Protein AF-A0A0F9A012-F1 (afdb_monomer)

Organism: NCBI:txid412755

Foldseek 3Di:
DDDDDDDDDDDDDDDDDDDDDDDDDDDDDDDDDDDDDDDDDDDDDDDDDDDDDDDDDDDDDDQDKDKAKEKEWEWADDPVCCVCPPVHTFTQWIWIWIWIARPVCRVPIDIDIDTDGQFDWFAQPQDPDDCVCVRIGGLRVQCRRPNRVSNQVGCCRGPVDHRPHDYYYDYLVRQLVVCQVVDFDKDADQAKDKDWQAPPVDPVPPGTDIDIHHHRDIDRHHSSRVVRVVPGD

Solvent-accessible surface area (backbone atoms only — not comparable to full-atom values): 14814 Å² total; per-residue (Å²): 134,88,83,82,90,83,90,86,84,89,83,84,92,80,83,85,89,79,90,78,84,83,85,84,90,91,86,86,89,84,88,76,87,89,80,92,77,85,87,81,91,75,84,86,77,86,83,80,84,82,77,85,75,84,78,80,76,81,77,80,77,80,80,74,71,47,76,37,23,28,41,44,34,34,26,64,60,51,90,93,40,57,77,57,47,74,80,41,55,47,41,66,40,40,31,43,36,38,38,40,43,27,85,93,45,64,91,67,45,42,79,48,77,46,78,50,61,42,76,41,78,41,57,23,76,68,46,88,60,61,77,89,52,69,25,48,41,34,58,34,51,24,48,58,67,48,35,70,64,21,42,45,51,22,45,41,73,68,66,86,44,71,74,77,39,81,66,48,77,37,32,61,68,53,52,28,51,50,32,63,72,76,42,63,49,79,47,61,41,90,55,66,50,68,38,76,33,47,45,98,90,17,87,81,76,82,42,63,47,78,45,73,48,49,48,77,45,76,41,77,24,45,34,64,53,45,54,36,59,77,68,56,119

Radius of gyration: 37.74 Å; Cα contacts (8 Å, |Δi|>4): 322; chains: 1; bounding box: 94×100×50 Å

InterPro domains:
  IPR004474 Cell envelope-related transcriptional attenuator domain [PF03816] (91-233)
  IPR050922 LytR/CpsA/Psr cell wall biosynthesis [PTHR33392] (71-233)

pLDDT: mean 77.62, std 20.27, range [31.7, 98.06]

Mean predicted aligned error: 15.86 Å

Secondary structure (DSSP, 8-state):
------------------PPPPPPP------PPP--------PPPPPPPPPPPPPPPPPPPPPP-EEEEEEEEEEE--TT-GGGGTT--EEEEEEEEEEEE-TT-GGG-EEEEEEEPTT-EEE-TT--S-GGGTTEEEHHHHHHHHHHHHHHHHHHHHHS----S--EEE-HHHHHHHHHHH-PEEE--SS-EEEEEE-TT--SSSSEEEEEEPTT--EEE-HHHHHHHHH--

Nearest PDB structures (foldseek):
  3owq-assembly2_B  TM=7.179E-01  e=2.195E-06  Listeria innocua
  1lxe-assembly1_A-2  TM=4.117E-01  e=5.176E+00  Sus scrofa
  1zbu-assembly2_B  TM=2.572E-01  e=2.627E+00  Homo sapiens
  3ck5-assembly1_A  TM=2.513E-01  e=3.362E+00  Streptomyces coelicolor A3(2)

Structure (mmCIF, N/CA/C/O backbone):
data_AF-A0A0F9A012-F1
#
_entry.id   AF-A0A0F9A012-F1
#
loop_
_atom_site.group_PDB
_atom_site.id
_atom_site.type_symbol
_atom_site.label_atom_id
_atom_site.label_alt_id
_atom_site.label_comp_id
_atom_site.label_asym_id
_atom_site.label_entity_id
_atom_site.label_seq_id
_atom_site.pdbx_PDB_ins_code
_atom_site.Cartn_x
_atom_site.Cartn_y
_atom_site.Cartn_z
_atom_site.occupancy
_atom_site.B_iso_or_equiv
_atom_site.auth_seq_id
_atom_site.auth_comp_id
_atom_site.auth_asym_id
_atom_site.auth_atom_id
_atom_site.pdbx_PDB_model_num
ATOM 1 N N . MET A 1 1 ? -35.005 -48.937 -6.495 1.00 40.75 1 MET A N 1
ATOM 2 C CA . MET A 1 1 ? -34.036 -50.050 -6.645 1.00 40.75 1 MET A CA 1
ATOM 3 C C . MET A 1 1 ? -32.672 -49.495 -6.233 1.00 40.75 1 MET A C 1
ATOM 5 O O . MET A 1 1 ? -32.183 -48.642 -6.946 1.00 40.75 1 MET A O 1
ATOM 9 N N . SER A 1 2 ? -32.198 -49.636 -4.984 1.00 35.91 2 SER A N 1
ATOM 10 C CA . SER A 1 2 ? -31.690 -50.863 -4.316 1.00 35.91 2 SER A CA 1
ATOM 11 C C . SER A 1 2 ? -30.447 -51.375 -5.072 1.00 35.91 2 SER A C 1
ATOM 13 O O . SER A 1 2 ? -30.617 -51.764 -6.219 1.00 35.91 2 SER A O 1
ATOM 15 N N . LYS A 1 3 ? -29.197 -51.340 -4.570 1.00 39.44 3 LYS A N 1
ATOM 16 C CA . LYS A 1 3 ? -28.686 -51.850 -3.277 1.00 39.44 3 LYS A CA 1
ATOM 17 C C . LYS A 1 3 ? -27.222 -51.406 -2.988 1.00 39.44 3 LYS A C 1
ATOM 19 O O . LYS A 1 3 ? -26.424 -51.400 -3.914 1.00 39.44 3 LYS A O 1
ATOM 24 N N . SER A 1 4 ? -26.934 -51.172 -1.693 1.00 41.91 4 SER A N 1
ATOM 25 C CA . SER A 1 4 ? -25.750 -51.604 -0.889 1.00 41.91 4 SER A CA 1
ATOM 26 C C . SER A 1 4 ? -24.334 -51.131 -1.293 1.00 41.91 4 SER A C 1
ATOM 28 O O . SER A 1 4 ? -23.891 -51.450 -2.382 1.00 41.91 4 SER A O 1
ATOM 30 N N . ILE A 1 5 ? -23.520 -50.381 -0.523 1.00 44.50 5 ILE A N 1
ATOM 31 C CA . ILE A 1 5 ? -23.126 -50.396 0.915 1.00 44.50 5 ILE A CA 1
ATOM 32 C C . ILE A 1 5 ? -22.683 -51.778 1.420 1.00 44.50 5 ILE A C 1
ATOM 34 O O . ILE A 1 5 ? -23.545 -52.629 1.579 1.00 44.50 5 ILE A O 1
ATOM 38 N N . PHE A 1 6 ? -21.376 -51.952 1.686 1.00 39.69 6 PHE A N 1
ATOM 39 C CA . PHE A 1 6 ? -20.698 -52.641 2.821 1.00 39.69 6 PHE A CA 1
ATOM 40 C C . PHE A 1 6 ? -19.183 -52.726 2.471 1.00 39.69 6 PHE A C 1
ATOM 42 O O . PHE A 1 6 ? -18.830 -53.284 1.442 1.00 39.69 6 PHE A O 1
ATOM 49 N N . LEU A 1 7 ? -18.296 -51.938 3.097 1.00 33.22 7 LEU A N 1
ATOM 50 C CA . LEU A 1 7 ? -17.542 -52.228 4.335 1.00 33.22 7 LEU A CA 1
ATOM 51 C C . LEU A 1 7 ? -16.372 -53.220 4.135 1.00 33.22 7 LEU A C 1
ATOM 53 O O . LEU A 1 7 ? -16.620 -54.397 3.914 1.00 33.22 7 LEU A O 1
ATOM 57 N N . ALA A 1 8 ? -15.125 -52.756 4.295 1.00 35.28 8 ALA A N 1
ATOM 58 C CA . ALA A 1 8 ? -14.125 -53.326 5.219 1.00 35.28 8 ALA A CA 1
ATOM 59 C C . ALA A 1 8 ? -12.728 -52.719 4.978 1.00 35.28 8 ALA A C 1
ATOM 61 O O . ALA A 1 8 ? -12.150 -52.805 3.900 1.00 35.28 8 ALA A O 1
ATOM 62 N N . VAL A 1 9 ? -12.223 -52.094 6.036 1.00 34.03 9 VAL A N 1
ATOM 63 C CA . VAL A 1 9 ? -10.867 -51.575 6.245 1.00 34.03 9 VAL A CA 1
ATOM 64 C C . VAL A 1 9 ? -9.948 -52.724 6.695 1.00 34.03 9 VAL A C 1
ATOM 66 O O . VAL A 1 9 ? -10.450 -53.690 7.266 1.00 34.03 9 VAL A O 1
ATOM 69 N N . ALA A 1 10 ? -8.625 -52.517 6.561 1.00 31.70 10 ALA A N 1
ATOM 70 C CA . ALA A 1 10 ? -7.512 -53.249 7.203 1.00 31.70 10 ALA A CA 1
ATOM 71 C C . ALA A 1 10 ? -6.966 -54.440 6.362 1.00 31.70 10 ALA A C 1
ATOM 73 O O . ALA A 1 10 ? -7.747 -55.194 5.809 1.00 31.70 10 ALA A O 1
ATOM 74 N N . VAL A 1 11 ? -5.662 -54.735 6.217 1.00 33.44 11 VAL A N 1
ATOM 75 C CA . VAL A 1 11 ? -4.438 -54.296 6.910 1.00 33.44 11 VAL A CA 1
ATOM 76 C C . VAL A 1 11 ? -3.217 -55.010 6.256 1.00 33.44 11 VAL A C 1
ATOM 78 O O . VAL A 1 11 ? -3.383 -56.090 5.704 1.00 33.44 11 VAL A O 1
ATOM 81 N N . ILE A 1 12 ? -2.010 -54.433 6.395 1.00 37.31 12 ILE A N 1
ATOM 82 C CA . ILE A 1 12 ? -0.664 -55.081 6.408 1.00 37.31 12 ILE A CA 1
ATOM 83 C C . ILE A 1 12 ? 0.062 -55.450 5.082 1.00 37.31 12 ILE A C 1
ATOM 85 O O . ILE A 1 12 ? -0.208 -56.449 4.428 1.00 37.31 12 ILE A O 1
ATOM 89 N N . LEU A 1 13 ? 1.075 -54.621 4.766 1.00 35.81 13 LEU A N 1
ATOM 90 C CA . LEU A 1 13 ? 2.524 -54.928 4.675 1.00 35.81 13 LEU A CA 1
ATOM 91 C C . LEU A 1 13 ? 2.980 -56.366 4.329 1.00 35.81 13 LEU A C 1
ATOM 93 O O . LEU A 1 13 ? 2.887 -57.243 5.175 1.00 35.81 13 LEU A O 1
ATOM 97 N N . LEU A 1 14 ? 3.663 -56.533 3.186 1.00 37.91 14 LEU A N 1
ATOM 98 C CA . LEU A 1 14 ? 4.664 -57.582 2.882 1.00 37.91 14 LEU A CA 1
ATOM 99 C C . LEU A 1 14 ? 5.542 -57.039 1.732 1.00 37.91 14 LEU A C 1
ATOM 101 O O . LEU A 1 14 ? 5.055 -56.834 0.627 1.00 37.91 14 LEU A O 1
ATOM 105 N N . VAL A 1 15 ? 6.697 -56.431 2.018 1.00 44.16 15 VAL A N 1
ATOM 106 C CA . VAL A 1 15 ? 8.043 -57.032 2.151 1.00 44.16 15 VAL A CA 1
ATOM 107 C C . VAL A 1 15 ? 8.517 -57.767 0.892 1.00 44.16 15 VAL A C 1
ATOM 109 O O . VAL A 1 15 ? 7.911 -58.719 0.415 1.00 44.16 15 VAL A O 1
ATOM 112 N N . ALA A 1 16 ? 9.642 -57.243 0.405 1.00 37.75 16 ALA A N 1
ATOM 113 C CA . ALA A 1 16 ? 10.421 -57.582 -0.769 1.00 37.75 16 ALA A CA 1
ATOM 114 C C . ALA A 1 16 ? 10.606 -59.082 -1.037 1.00 37.75 16 ALA A C 1
ATOM 116 O O . ALA A 1 16 ? 10.936 -59.874 -0.158 1.00 37.75 16 ALA A O 1
ATOM 117 N N . CYS A 1 17 ? 10.485 -59.416 -2.318 1.00 36.66 17 CYS A N 1
ATOM 118 C CA . CYS A 1 17 ? 10.892 -60.679 -2.901 1.00 36.66 17 CYS A CA 1
ATOM 119 C C . CYS A 1 17 ? 12.298 -60.496 -3.497 1.00 36.66 17 CYS A C 1
ATOM 121 O O . CYS A 1 17 ? 12.452 -59.823 -4.515 1.00 36.66 17 CYS A O 1
ATOM 123 N N . SER A 1 18 ? 13.323 -61.076 -2.876 1.00 45.28 18 SER A N 1
ATOM 124 C CA . SER A 1 18 ? 14.572 -61.422 -3.562 1.00 45.28 18 SER A CA 1
ATOM 125 C C . SER A 1 18 ? 15.219 -62.624 -2.875 1.00 45.28 18 SER A C 1
ATOM 127 O O . SER A 1 18 ? 15.823 -62.542 -1.810 1.00 45.28 18 SER A O 1
ATOM 129 N N . SER A 1 19 ? 15.032 -63.780 -3.505 1.00 47.22 19 SER A N 1
ATOM 130 C CA . SER A 1 19 ? 15.676 -65.049 -3.189 1.00 47.22 19 SER A CA 1
ATOM 131 C C . SER A 1 19 ? 17.162 -64.988 -3.542 1.00 47.22 19 SER A C 1
ATOM 133 O O . SER A 1 19 ? 17.503 -64.818 -4.714 1.00 47.22 19 SER A O 1
ATOM 135 N N . VAL A 1 20 ? 18.037 -65.166 -2.554 1.00 56.56 20 VAL A N 1
ATOM 136 C CA . VAL A 1 20 ? 19.466 -65.419 -2.784 1.00 56.56 20 VAL A CA 1
ATOM 137 C C . VAL A 1 20 ? 19.694 -66.934 -2.668 1.00 56.56 20 VAL A C 1
ATOM 139 O O . VAL A 1 20 ? 19.265 -67.517 -1.670 1.00 56.56 20 VAL A O 1
ATOM 142 N N . PRO A 1 21 ? 20.285 -67.595 -3.678 1.00 55.50 21 PRO A N 1
ATOM 143 C CA . PRO A 1 21 ? 20.407 -69.049 -3.713 1.00 55.50 21 PRO A CA 1
ATOM 144 C C . PRO A 1 21 ? 21.509 -69.576 -2.781 1.00 55.50 21 PRO A C 1
ATOM 146 O O . PRO A 1 21 ? 22.576 -68.977 -2.646 1.00 55.50 21 PRO A O 1
ATOM 149 N N . PHE A 1 22 ? 21.226 -70.725 -2.165 1.00 46.03 22 PHE A N 1
ATOM 150 C CA . PHE A 1 22 ? 22.173 -71.554 -1.417 1.00 46.03 22 PHE A CA 1
ATOM 151 C C . PHE A 1 22 ? 23.234 -72.158 -2.360 1.00 46.03 22 PHE A C 1
ATOM 153 O O . PHE A 1 22 ? 22.860 -72.633 -3.432 1.00 46.03 22 PHE A O 1
ATOM 160 N N . PRO A 1 23 ? 24.526 -72.188 -1.985 1.00 59.62 23 PRO A N 1
ATOM 161 C CA . PRO A 1 23 ? 25.533 -72.971 -2.694 1.00 59.62 23 PRO A CA 1
ATOM 162 C C . PRO A 1 23 ? 25.569 -74.424 -2.191 1.00 59.62 23 PRO A C 1
ATOM 164 O O . PRO A 1 23 ? 25.707 -74.666 -0.990 1.00 59.62 23 PRO A O 1
ATOM 167 N N . ASP A 1 24 ? 25.457 -75.368 -3.129 1.00 50.72 24 ASP A N 1
ATOM 168 C CA . ASP A 1 24 ? 25.655 -76.807 -2.915 1.00 50.72 24 ASP A CA 1
ATOM 169 C C . ASP A 1 24 ? 27.145 -77.171 -2.704 1.00 50.72 24 ASP A C 1
ATOM 171 O O . ASP A 1 24 ? 28.029 -76.462 -3.201 1.00 50.72 24 ASP A O 1
ATOM 175 N N . PRO A 1 25 ? 27.436 -78.269 -1.975 1.00 57.97 25 PRO A N 1
ATOM 176 C CA . PRO A 1 25 ? 28.783 -78.754 -1.677 1.00 57.97 25 PRO A CA 1
ATOM 177 C C . PRO A 1 25 ? 29.262 -79.803 -2.699 1.00 57.97 25 PRO A C 1
ATOM 179 O O . PRO A 1 25 ? 28.429 -80.514 -3.241 1.00 57.97 25 PRO A O 1
ATOM 182 N N . GLU A 1 26 ? 30.592 -79.911 -2.877 1.00 52.12 26 GLU A N 1
ATOM 183 C CA . GLU A 1 26 ? 31.414 -80.998 -3.491 1.00 52.12 26 GLU A CA 1
ATOM 184 C C . GLU A 1 26 ? 32.488 -80.359 -4.401 1.00 52.12 26 GLU A C 1
ATOM 186 O O . GLU A 1 26 ? 32.165 -79.734 -5.403 1.00 52.12 26 GLU A O 1
ATOM 191 N N . GLU A 1 27 ? 33.774 -80.277 -4.012 1.00 53.28 27 GLU A N 1
ATOM 192 C CA . GLU A 1 27 ? 34.850 -81.276 -4.257 1.00 53.28 27 GLU A CA 1
ATOM 193 C C . GLU A 1 27 ? 36.245 -80.616 -3.958 1.00 53.28 27 GLU A C 1
ATOM 195 O O . GLU A 1 27 ? 36.305 -79.393 -3.811 1.00 53.28 27 GLU A O 1
ATOM 200 N N . PRO A 1 28 ? 37.384 -81.339 -3.823 1.00 52.12 28 PRO A N 1
ATOM 201 C CA . PRO A 1 28 ? 37.905 -81.878 -2.567 1.00 52.12 28 PRO A CA 1
ATOM 202 C C . PRO A 1 28 ? 39.279 -81.309 -2.129 1.00 52.12 28 PRO A C 1
ATOM 204 O O . PRO A 1 28 ? 39.939 -80.519 -2.803 1.00 52.12 28 PRO A O 1
ATOM 207 N N . ALA A 1 29 ? 39.705 -81.752 -0.941 1.00 43.09 29 ALA A N 1
ATOM 208 C CA . ALA A 1 29 ? 40.888 -81.330 -0.197 1.00 43.09 29 ALA A CA 1
ATOM 209 C C . ALA A 1 29 ? 42.239 -81.669 -0.861 1.00 43.09 29 ALA A C 1
ATOM 211 O O . ALA A 1 29 ? 42.509 -82.815 -1.218 1.00 43.09 29 ALA A O 1
ATOM 212 N N . PHE A 1 30 ? 43.141 -80.682 -0.895 1.00 43.22 30 PHE A N 1
ATOM 213 C CA . PHE A 1 30 ? 44.561 -80.859 -1.205 1.00 43.22 30 PHE A CA 1
ATOM 214 C C . PHE A 1 30 ? 45.378 -80.931 0.096 1.00 43.22 30 PHE A C 1
ATOM 216 O O . PHE A 1 30 ? 45.451 -79.962 0.852 1.00 43.22 30 PHE A O 1
ATOM 223 N N . ILE A 1 31 ? 45.987 -82.091 0.359 1.00 43.03 31 ILE A N 1
ATOM 224 C CA . ILE A 1 31 ? 46.916 -82.319 1.475 1.00 43.03 31 ILE A CA 1
ATOM 225 C C . ILE A 1 31 ? 48.334 -81.964 1.009 1.00 43.03 31 ILE A C 1
ATOM 227 O O . ILE A 1 31 ? 48.915 -82.667 0.184 1.00 43.03 31 ILE A O 1
ATOM 231 N N . GLY A 1 32 ? 48.896 -80.887 1.561 1.00 48.28 32 GLY A N 1
ATOM 232 C CA . GLY A 1 32 ? 50.325 -80.563 1.492 1.00 48.28 32 GLY A CA 1
ATOM 233 C C . GLY A 1 32 ? 51.038 -80.918 2.808 1.00 48.28 32 GLY A C 1
ATOM 234 O O . GLY A 1 32 ? 50.397 -80.904 3.861 1.00 48.28 32 GLY A O 1
ATOM 235 N N . PRO A 1 33 ? 52.338 -81.270 2.785 1.00 51.38 33 PRO A N 1
ATOM 236 C CA . PRO A 1 33 ? 53.022 -81.835 3.943 1.00 51.38 33 PRO A CA 1
ATOM 237 C C . PRO A 1 33 ? 53.348 -80.809 5.038 1.00 51.38 33 PRO A C 1
ATOM 239 O O . PRO A 1 33 ? 53.670 -79.649 4.792 1.00 51.38 33 PRO A O 1
ATOM 242 N N . LEU A 1 34 ? 53.283 -81.320 6.266 1.00 39.94 34 LEU A N 1
ATOM 243 C CA . LEU A 1 34 ? 53.568 -80.686 7.547 1.00 39.94 34 LEU A CA 1
ATOM 244 C C . LEU A 1 34 ? 55.053 -80.298 7.665 1.00 39.94 34 LEU A C 1
ATOM 246 O O . LEU A 1 34 ? 55.916 -81.174 7.642 1.00 39.94 34 LEU A O 1
ATOM 250 N N . GLN A 1 35 ? 55.347 -79.011 7.870 1.00 49.78 35 GLN A N 1
ATOM 251 C CA . GLN A 1 35 ? 56.673 -78.557 8.292 1.00 49.78 35 GLN A CA 1
ATOM 252 C C . GLN A 1 35 ? 56.590 -77.939 9.689 1.00 49.78 35 GLN A C 1
ATOM 254 O O . GLN A 1 35 ? 56.046 -76.857 9.895 1.00 49.78 35 GLN A O 1
ATOM 259 N N . THR A 1 36 ? 57.124 -78.673 10.662 1.00 44.56 36 THR A N 1
ATOM 260 C CA . THR A 1 36 ? 57.309 -78.249 12.049 1.00 44.56 36 THR A CA 1
ATOM 261 C C . THR A 1 36 ? 58.420 -77.203 12.128 1.00 44.56 36 THR A C 1
ATOM 263 O O . THR A 1 36 ? 59.575 -77.508 11.837 1.00 44.56 36 THR A O 1
ATOM 266 N N . ALA A 1 37 ? 58.097 -75.993 12.581 1.00 50.09 37 ALA A N 1
ATOM 267 C CA . ALA A 1 37 ? 59.074 -75.054 13.121 1.00 50.09 37 ALA A CA 1
ATOM 268 C C . ALA A 1 37 ? 58.545 -74.503 14.451 1.00 50.09 37 ALA A C 1
ATOM 270 O O . ALA A 1 37 ? 57.403 -74.065 14.563 1.00 50.09 37 ALA A O 1
ATOM 271 N N . ILE A 1 38 ? 59.386 -74.641 15.469 1.00 43.84 38 ILE A N 1
ATOM 272 C CA . ILE A 1 38 ? 59.121 -74.423 16.889 1.00 43.84 38 ILE A CA 1
ATOM 273 C C . ILE A 1 38 ? 59.018 -72.917 17.179 1.00 43.84 38 ILE A C 1
ATOM 275 O O . ILE A 1 38 ? 59.768 -72.117 16.623 1.00 43.84 38 ILE A O 1
ATOM 279 N N . ALA A 1 39 ? 58.069 -72.558 18.044 1.00 46.53 39 ALA A N 1
ATOM 280 C CA . ALA A 1 39 ? 57.766 -71.202 18.482 1.00 46.53 39 ALA A CA 1
ATOM 281 C C . ALA A 1 39 ? 58.901 -70.563 19.302 1.00 46.53 39 ALA A C 1
ATOM 283 O O . ALA A 1 39 ? 59.565 -71.234 20.091 1.00 46.53 39 ALA A O 1
ATOM 284 N N . SER A 1 40 ? 59.050 -69.243 19.171 1.00 41.78 40 SER A N 1
ATOM 285 C CA . SER A 1 40 ? 59.807 -68.398 20.095 1.00 41.78 40 SER A CA 1
ATOM 286 C C . SER A 1 40 ? 58.834 -67.354 20.653 1.00 41.78 40 SER A C 1
ATOM 288 O O . SER A 1 40 ? 58.414 -66.455 19.928 1.00 41.78 40 SER A O 1
ATOM 290 N N . GLU A 1 41 ? 58.415 -67.512 21.909 1.00 53.91 41 GLU A N 1
ATOM 291 C CA . GLU A 1 41 ? 57.545 -66.560 22.612 1.00 53.91 41 GLU A CA 1
ATOM 292 C C . GLU A 1 41 ? 58.304 -65.260 22.920 1.00 53.91 41 GLU A C 1
ATOM 294 O O . GLU A 1 41 ? 59.394 -65.285 23.494 1.00 53.91 41 GLU A O 1
ATOM 299 N N . THR A 1 42 ? 57.716 -64.113 22.579 1.00 50.59 42 THR A N 1
ATOM 300 C CA . THR A 1 42 ? 58.143 -62.793 23.060 1.00 50.59 42 THR A CA 1
ATOM 301 C C . THR A 1 42 ? 57.047 -62.196 23.950 1.00 50.59 42 THR A C 1
ATOM 303 O O . THR A 1 42 ? 55.865 -62.227 23.615 1.00 50.59 42 THR A O 1
ATOM 306 N N . LEU A 1 43 ? 57.444 -61.694 25.127 1.00 58.69 43 LEU A N 1
ATOM 307 C CA . LEU A 1 43 ? 56.563 -61.117 26.155 1.00 58.69 43 LEU A CA 1
ATOM 308 C C . LEU A 1 43 ? 55.767 -59.891 25.646 1.00 58.69 43 LEU A C 1
ATOM 310 O O . LEU A 1 43 ? 56.304 -59.115 24.853 1.00 58.69 43 LEU A O 1
ATOM 314 N N . PRO A 1 44 ? 54.530 -59.648 26.134 1.00 57.84 44 PRO A N 1
ATOM 315 C CA . PRO A 1 44 ? 53.727 -58.501 25.713 1.00 57.84 44 PRO A CA 1
ATOM 316 C C . PRO A 1 44 ? 54.218 -57.179 26.334 1.00 57.84 44 PRO A C 1
ATOM 318 O O . PRO A 1 44 ? 54.560 -57.112 27.515 1.00 57.84 44 PRO A O 1
ATOM 321 N N . ALA A 1 45 ? 54.219 -56.113 25.529 1.00 63.31 45 ALA A N 1
ATOM 322 C CA . ALA A 1 45 ? 54.525 -54.738 25.938 1.00 63.31 45 ALA A CA 1
ATOM 323 C C . ALA A 1 45 ? 53.326 -54.068 26.660 1.00 63.31 45 ALA A C 1
ATOM 325 O O . ALA A 1 45 ? 52.179 -54.430 26.387 1.00 63.31 45 ALA A O 1
ATOM 326 N N . PRO A 1 46 ? 53.548 -53.088 27.565 1.00 58.53 46 PRO A N 1
ATOM 327 C CA . PRO A 1 46 ? 52.480 -52.491 28.369 1.00 58.53 46 PRO A CA 1
ATOM 328 C C . PRO A 1 46 ? 51.530 -51.619 27.531 1.00 58.53 46 PRO A C 1
ATOM 330 O O . PRO A 1 46 ? 51.956 -50.827 26.691 1.00 58.53 46 PRO A O 1
ATOM 333 N N . THR A 1 47 ? 50.228 -51.756 27.784 1.00 57.97 47 THR A N 1
ATOM 334 C CA . THR A 1 47 ? 49.142 -51.017 27.123 1.00 57.97 47 THR A CA 1
ATOM 335 C C . THR A 1 47 ? 49.193 -49.522 27.459 1.00 57.97 47 THR A C 1
ATOM 337 O O . THR A 1 47 ? 49.184 -49.146 28.629 1.00 57.97 47 THR A O 1
ATOM 340 N N . ALA A 1 48 ? 49.214 -48.661 26.438 1.00 63.72 48 ALA A N 1
ATOM 341 C CA . ALA A 1 48 ? 49.119 -47.212 26.605 1.00 63.72 48 ALA A CA 1
ATOM 342 C C . ALA A 1 48 ? 47.684 -46.786 26.976 1.00 63.72 48 ALA A C 1
ATOM 344 O O . ALA A 1 48 ? 46.719 -47.180 26.321 1.00 63.72 48 ALA A O 1
ATOM 345 N N . THR A 1 49 ? 47.549 -45.955 28.011 1.00 55.66 49 THR A N 1
ATOM 346 C CA . THR A 1 49 ? 46.279 -45.349 28.437 1.00 55.66 49 THR A CA 1
ATOM 347 C C . THR A 1 49 ? 45.811 -44.318 27.407 1.00 55.66 49 THR A C 1
ATOM 349 O O . THR A 1 49 ? 46.498 -43.328 27.162 1.00 55.66 49 THR A O 1
ATOM 352 N N . VAL A 1 50 ? 44.638 -44.532 26.809 1.00 65.25 50 VAL A N 1
ATOM 353 C CA . VAL A 1 50 ? 44.003 -43.589 25.873 1.00 65.25 50 VAL A CA 1
ATOM 354 C C . VAL A 1 50 ? 43.425 -42.392 26.638 1.00 65.25 50 VAL A C 1
ATOM 356 O O . VAL A 1 50 ? 42.551 -42.558 27.487 1.00 65.25 50 VAL A O 1
ATOM 359 N N . THR A 1 51 ? 43.897 -41.183 26.334 1.00 62.81 51 THR A N 1
ATOM 360 C CA . THR A 1 51 ? 43.324 -39.919 26.832 1.00 62.81 51 THR A CA 1
ATOM 361 C C . THR A 1 51 ? 41.961 -39.667 26.168 1.00 62.81 51 THR A C 1
ATOM 363 O O . THR A 1 51 ? 41.875 -39.784 24.943 1.00 62.81 51 THR A O 1
ATOM 366 N N . PRO A 1 52 ? 40.889 -39.313 26.908 1.00 66.38 52 PRO A N 1
ATOM 367 C CA . PRO A 1 52 ? 39.583 -39.059 26.306 1.00 66.38 52 PRO A CA 1
ATOM 368 C C . PRO A 1 52 ? 39.618 -37.822 25.396 1.00 66.38 52 PRO A C 1
ATOM 370 O O . PRO A 1 52 ? 40.066 -36.747 25.793 1.00 66.38 52 PRO A O 1
ATOM 373 N N . SER A 1 53 ? 39.132 -37.998 24.166 1.00 72.25 53 SER A N 1
ATOM 374 C CA . SER A 1 53 ? 38.950 -36.935 23.175 1.00 72.25 53 SER A CA 1
ATOM 375 C C . SER A 1 53 ? 37.800 -36.010 23.590 1.00 72.25 53 SER A C 1
ATOM 377 O O . SER A 1 53 ? 36.755 -36.484 24.043 1.00 72.25 53 SER A O 1
ATOM 379 N N . ALA A 1 54 ? 37.984 -34.694 23.448 1.00 70.50 54 ALA A N 1
ATOM 380 C CA . ALA A 1 54 ? 36.957 -33.707 23.771 1.00 70.50 54 ALA A CA 1
ATOM 381 C C . ALA A 1 54 ? 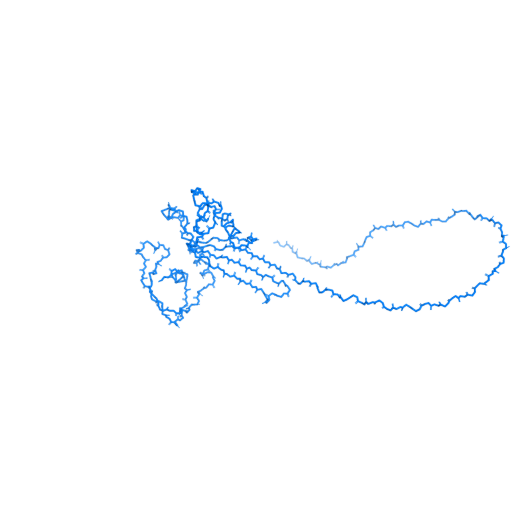35.676 -33.965 22.957 1.00 70.50 54 ALA A C 1
ATOM 383 O O . ALA A 1 54 ? 35.711 -34.117 21.736 1.00 70.50 54 ALA A O 1
ATOM 384 N N . THR A 1 55 ? 34.536 -34.014 23.647 1.00 71.06 55 THR A N 1
ATOM 385 C CA . THR A 1 55 ? 33.217 -34.120 23.014 1.00 71.06 55 THR A CA 1
ATOM 386 C C . THR A 1 55 ? 32.929 -32.819 22.270 1.00 71.06 55 THR A C 1
ATOM 388 O O . THR A 1 55 ? 32.882 -31.756 22.884 1.00 71.06 55 THR A O 1
ATOM 391 N N . VAL A 1 56 ? 32.760 -32.896 20.949 1.00 72.50 56 VAL A N 1
ATOM 392 C CA . VAL A 1 56 ? 32.284 -31.773 20.131 1.00 72.50 56 VAL A CA 1
ATOM 393 C C . VAL A 1 56 ? 30.920 -31.319 20.651 1.00 72.50 56 VAL A C 1
ATOM 395 O O . VAL A 1 56 ? 29.956 -32.084 20.623 1.00 72.50 56 VAL A O 1
ATOM 398 N N . THR A 1 57 ? 30.837 -30.081 21.139 1.00 74.56 57 THR A N 1
ATOM 399 C CA . THR A 1 57 ? 29.560 -29.445 21.475 1.00 74.56 57 THR A CA 1
ATOM 400 C C . THR A 1 57 ? 28.742 -29.301 20.189 1.00 74.56 57 THR A C 1
ATOM 402 O O . THR A 1 57 ? 29.263 -28.736 19.223 1.00 74.56 57 THR A O 1
ATOM 405 N N . PRO A 1 58 ? 27.493 -29.798 20.129 1.00 71.44 58 PRO A N 1
ATOM 406 C CA . PRO A 1 58 ? 26.667 -29.634 18.941 1.00 71.44 58 PRO A CA 1
ATOM 407 C C . PRO A 1 58 ? 26.444 -28.143 18.669 1.00 71.44 58 PRO A C 1
ATOM 409 O O . PRO A 1 58 ? 26.011 -27.399 19.547 1.00 71.44 58 PRO A O 1
ATOM 412 N N . THR A 1 59 ? 26.757 -27.701 17.451 1.00 76.06 59 THR A N 1
ATOM 413 C CA . THR A 1 59 ? 26.361 -26.380 16.959 1.00 76.06 59 THR A CA 1
ATOM 414 C C . THR A 1 59 ? 24.841 -26.363 16.836 1.00 76.06 59 THR A C 1
ATOM 416 O O . THR A 1 59 ? 24.271 -27.225 16.164 1.00 76.06 59 THR A O 1
ATOM 419 N N . GLU A 1 60 ? 24.177 -25.415 17.500 1.00 74.06 60 GLU A N 1
ATOM 420 C CA . GLU A 1 60 ? 22.730 -25.257 17.365 1.00 74.06 60 GLU A CA 1
ATOM 421 C C . GLU A 1 60 ? 22.367 -25.074 15.886 1.00 74.06 60 GLU A C 1
ATOM 423 O O . GLU A 1 60 ? 22.962 -24.261 15.176 1.00 74.06 60 GLU A O 1
ATOM 428 N N . THR A 1 61 ? 21.407 -25.864 15.401 1.00 78.19 61 THR A N 1
ATOM 429 C CA . THR A 1 61 ? 20.897 -25.698 14.039 1.00 78.19 61 THR A CA 1
ATOM 430 C C . THR A 1 61 ? 20.096 -24.397 13.992 1.00 78.19 61 THR A C 1
ATOM 432 O O . THR A 1 61 ? 19.145 -24.268 14.769 1.00 78.19 61 THR A O 1
ATOM 435 N N . PRO A 1 62 ? 20.442 -23.432 13.118 1.00 78.75 62 PRO A N 1
ATOM 436 C CA . PRO A 1 62 ? 19.688 -22.191 13.019 1.00 78.75 62 PRO A CA 1
ATOM 437 C C . PRO A 1 62 ? 18.238 -22.506 12.650 1.00 78.75 62 PRO A C 1
ATOM 439 O O . PRO A 1 62 ? 17.966 -23.268 11.720 1.00 78.75 62 PRO A O 1
ATOM 442 N N . ILE A 1 63 ? 17.298 -21.941 13.406 1.00 81.31 63 ILE A N 1
ATOM 443 C CA . ILE A 1 63 ? 15.872 -22.140 13.150 1.00 81.31 63 ILE A CA 1
ATOM 444 C C . ILE A 1 63 ? 15.524 -21.399 11.849 1.00 81.31 63 ILE A C 1
ATOM 446 O O . ILE A 1 63 ? 15.840 -20.211 11.745 1.00 81.31 63 ILE A O 1
ATOM 450 N N . PRO A 1 64 ? 14.895 -22.058 10.859 1.00 83.94 64 PRO A N 1
ATOM 451 C CA . PRO A 1 64 ? 14.599 -21.429 9.579 1.00 83.94 64 PRO A CA 1
ATOM 452 C C . PRO A 1 64 ? 13.571 -20.304 9.730 1.00 83.94 64 PRO A C 1
ATOM 454 O O . PRO A 1 64 ? 12.581 -20.437 10.454 1.00 83.94 64 PRO A O 1
ATOM 457 N N . VAL A 1 65 ? 13.798 -19.223 8.986 1.00 89.06 65 VAL A N 1
ATOM 458 C CA . VAL A 1 65 ? 12.919 -18.053 8.878 1.00 89.06 65 VAL A CA 1
ATOM 459 C C . VAL A 1 65 ? 12.667 -17.802 7.408 1.00 89.06 65 VAL A C 1
ATOM 461 O O . VAL A 1 65 ? 13.616 -17.761 6.625 1.00 89.06 65 VAL A O 1
ATOM 464 N N . PHE A 1 66 ? 11.407 -17.618 7.037 1.00 93.12 66 PHE A N 1
ATOM 465 C CA . PHE A 1 66 ? 11.035 -17.259 5.674 1.00 93.12 66 PHE A CA 1
ATOM 466 C C . PHE A 1 66 ? 10.599 -15.802 5.636 1.00 93.12 66 PHE A C 1
ATOM 468 O O . PHE A 1 66 ? 9.784 -15.381 6.455 1.00 93.12 66 PHE A O 1
ATOM 475 N N . GLU A 1 67 ? 11.138 -15.042 4.691 1.00 95.12 67 GLU A N 1
ATOM 476 C CA . GLU A 1 67 ? 10.809 -13.633 4.505 1.00 95.12 67 GLU A CA 1
ATOM 477 C C . GLU A 1 67 ? 10.166 -13.429 3.133 1.00 95.12 67 GLU A C 1
ATOM 479 O O . GLU A 1 67 ? 10.739 -13.792 2.103 1.00 95.12 67 GLU A O 1
ATOM 484 N N . TYR A 1 68 ? 8.957 -12.872 3.144 1.00 97.00 68 TYR A N 1
ATOM 485 C CA . TYR A 1 68 ? 8.155 -12.592 1.959 1.00 97.00 68 TYR A CA 1
ATOM 486 C C . TYR A 1 68 ? 7.942 -11.090 1.847 1.00 97.00 68 TYR A C 1
ATOM 488 O O . TYR A 1 68 ? 7.286 -10.506 2.709 1.00 97.00 68 TYR A O 1
ATOM 496 N N . THR A 1 69 ? 8.456 -10.482 0.786 1.00 98.06 69 THR A N 1
ATOM 497 C CA . THR A 1 69 ? 8.352 -9.045 0.544 1.00 98.06 69 THR A CA 1
ATOM 498 C C . THR A 1 69 ? 7.614 -8.780 -0.760 1.00 98.06 69 THR A C 1
ATOM 500 O O . THR A 1 69 ? 7.937 -9.349 -1.807 1.00 98.06 69 THR A O 1
ATOM 503 N N . GLY A 1 70 ? 6.610 -7.911 -0.691 1.00 97.69 70 GLY A N 1
ATOM 504 C CA . GLY A 1 70 ? 5.787 -7.514 -1.826 1.00 97.69 70 GLY A CA 1
ATOM 505 C C . GLY A 1 70 ? 5.232 -6.104 -1.662 1.00 97.69 70 GLY A C 1
ATOM 506 O O . GLY A 1 70 ? 5.547 -5.393 -0.708 1.00 97.69 70 GLY A O 1
ATOM 507 N N . VAL A 1 71 ? 4.391 -5.698 -2.611 1.00 97.38 71 VAL A N 1
ATOM 508 C CA . VAL A 1 71 ? 3.802 -4.356 -2.658 1.00 97.38 71 VAL A CA 1
ATOM 509 C C . VAL A 1 71 ? 2.288 -4.462 -2.803 1.00 97.38 71 VAL A C 1
ATOM 511 O O . VAL A 1 71 ? 1.789 -5.198 -3.657 1.00 97.38 71 VAL A O 1
ATOM 514 N N . ILE A 1 72 ? 1.561 -3.719 -1.972 1.00 95.75 72 ILE A N 1
ATOM 515 C CA . ILE A 1 72 ? 0.121 -3.491 -2.085 1.00 95.75 72 ILE A CA 1
ATOM 516 C C . ILE A 1 72 ? -0.082 -2.062 -2.576 1.00 95.75 72 ILE A C 1
ATOM 518 O O . ILE A 1 72 ? 0.444 -1.109 -1.999 1.00 95.75 72 ILE A O 1
ATOM 522 N N . MET A 1 73 ? -0.861 -1.919 -3.638 1.00 93.75 73 MET A N 1
ATOM 523 C CA . MET A 1 73 ? -1.186 -0.639 -4.249 1.00 93.75 73 MET A CA 1
ATOM 524 C C . MET A 1 73 ? -2.689 -0.401 -4.221 1.00 93.75 73 MET A C 1
ATOM 526 O O . MET A 1 73 ? -3.479 -1.320 -4.435 1.00 93.75 73 MET A O 1
ATOM 530 N N . GLY A 1 74 ? -3.068 0.848 -3.975 1.00 89.94 74 GLY A N 1
ATOM 531 C CA . GLY A 1 74 ? -4.447 1.318 -4.054 1.00 89.94 74 GLY A CA 1
ATOM 532 C C . GLY A 1 74 ? -4.558 2.448 -5.068 1.00 89.94 74 GLY A C 1
ATOM 533 O O . GLY A 1 74 ? -3.748 3.380 -5.023 1.00 89.94 74 GLY A O 1
ATOM 534 N N . GLY A 1 75 ? -5.541 2.393 -5.964 1.00 83.81 75 GLY A N 1
ATOM 535 C CA . GLY A 1 75 ? -5.740 3.441 -6.962 1.00 83.81 75 GLY A CA 1
ATOM 536 C C . GLY A 1 75 ? -7.190 3.787 -7.271 1.00 83.81 75 GLY A C 1
ATOM 537 O O . GLY A 1 75 ? -8.109 3.019 -7.011 1.00 83.81 75 GLY A O 1
ATOM 538 N N . ASP A 1 76 ? -7.388 4.965 -7.853 1.00 77.50 76 ASP A N 1
ATOM 539 C CA . ASP A 1 76 ? -8.680 5.410 -8.386 1.00 77.50 76 ASP A CA 1
ATOM 540 C C . ASP A 1 76 ? -8.806 4.925 -9.839 1.00 77.50 76 ASP A C 1
ATOM 542 O O . ASP A 1 76 ? -8.600 5.682 -10.790 1.00 77.50 76 ASP A O 1
ATOM 546 N N . PHE A 1 77 ? -9.033 3.619 -10.004 1.00 69.25 77 PHE A N 1
ATOM 547 C CA . PHE A 1 77 ? -9.327 2.997 -11.295 1.00 69.25 77 PHE A CA 1
ATOM 548 C C . PHE A 1 77 ? -10.831 2.769 -11.436 1.00 69.25 77 PHE A C 1
ATOM 550 O O . PHE A 1 77 ? -11.476 2.303 -10.504 1.00 69.25 77 PHE A O 1
ATOM 557 N N . ASP A 1 78 ? -11.382 3.061 -12.615 1.00 64.81 78 ASP A N 1
ATOM 558 C CA . ASP A 1 78 ? -12.733 2.633 -12.980 1.00 64.81 78 ASP A CA 1
ATOM 559 C C . ASP A 1 78 ? -12.810 2.369 -14.487 1.00 64.81 78 ASP A C 1
ATOM 561 O O . ASP A 1 78 ? -12.581 3.254 -15.320 1.00 64.81 78 ASP A O 1
ATOM 565 N N . VAL A 1 79 ? -13.158 1.133 -14.840 1.00 61.22 79 VAL A N 1
ATOM 566 C CA . VAL A 1 79 ? -13.339 0.691 -16.229 1.00 61.22 79 VAL A CA 1
ATOM 567 C C . VAL A 1 79 ? -14.540 1.362 -16.907 1.00 61.22 79 VAL A C 1
ATOM 569 O O . VAL A 1 79 ? -14.531 1.566 -18.120 1.00 61.22 79 VAL A O 1
ATOM 572 N N . ASN A 1 80 ? -15.553 1.759 -16.135 1.00 60.66 80 ASN A N 1
ATOM 573 C CA . ASN A 1 80 ? -16.775 2.398 -16.622 1.00 60.66 80 ASN A CA 1
ATOM 574 C C . ASN A 1 80 ? -16.634 3.918 -16.771 1.00 60.66 80 ASN A C 1
ATOM 576 O O . ASN A 1 80 ? -17.547 4.571 -17.277 1.00 60.66 80 ASN A O 1
ATOM 580 N N . ARG A 1 81 ? -15.500 4.484 -16.342 1.00 63.09 81 ARG A N 1
ATOM 581 C CA . ARG A 1 81 ? -15.192 5.917 -16.423 1.00 63.09 81 ARG A CA 1
ATOM 582 C C . ARG A 1 81 ? -13.837 6.148 -17.074 1.00 63.09 81 ARG A C 1
ATOM 584 O O . ARG A 1 81 ? -12.876 6.525 -16.400 1.00 63.09 81 ARG A O 1
ATOM 591 N N . PRO A 1 82 ? -13.730 5.917 -18.395 1.00 57.91 82 PRO A N 1
ATOM 592 C CA . PRO A 1 82 ? -12.470 6.008 -19.126 1.00 57.91 82 PRO A CA 1
ATOM 593 C C . PRO A 1 82 ? -11.830 7.403 -19.075 1.00 57.91 82 PRO A C 1
ATOM 595 O O . PRO A 1 82 ? -10.622 7.527 -19.267 1.00 57.91 82 PRO A O 1
ATOM 598 N N . GLU A 1 83 ? -12.583 8.458 -18.758 1.00 54.81 83 GLU A N 1
ATOM 599 C CA . GLU A 1 83 ? -12.045 9.786 -18.459 1.00 54.81 83 GLU A CA 1
ATOM 600 C C . GLU A 1 83 ? -11.106 9.799 -17.243 1.00 54.81 83 GLU A C 1
ATOM 602 O O . GLU A 1 83 ? -10.136 10.561 -17.249 1.00 54.81 83 GLU A O 1
ATOM 607 N N . ARG A 1 84 ? -11.314 8.912 -16.255 1.00 56.84 84 ARG A N 1
ATOM 608 C CA . ARG A 1 84 ? -10.382 8.690 -15.132 1.00 56.84 84 ARG A CA 1
ATOM 609 C C . ARG A 1 84 ? -9.093 7.992 -15.570 1.00 56.84 84 ARG A C 1
ATOM 611 O O . ARG A 1 84 ? -8.061 8.157 -14.931 1.00 56.84 84 ARG A O 1
ATOM 618 N N . ASN A 1 85 ? -9.123 7.315 -16.717 1.00 56.03 85 ASN A N 1
ATOM 619 C CA . ASN A 1 85 ? -7.979 6.619 -17.312 1.00 56.03 85 ASN A CA 1
ATOM 620 C C . ASN A 1 85 ? -7.204 7.496 -18.310 1.00 56.03 85 ASN A C 1
ATOM 622 O O . ASN A 1 85 ? -6.137 7.106 -18.782 1.00 56.03 85 ASN A O 1
ATOM 626 N N . ARG A 1 86 ? -7.702 8.703 -18.622 1.00 44.53 86 ARG A N 1
ATOM 627 C CA . ARG A 1 86 ? -7.119 9.608 -19.631 1.00 44.53 86 ARG A CA 1
ATOM 628 C C . ARG A 1 86 ? -5.725 10.134 -19.254 1.00 44.53 86 ARG A C 1
ATOM 630 O O . ARG A 1 86 ? -5.006 10.607 -20.127 1.00 44.53 86 ARG A O 1
ATOM 637 N N . PHE A 1 87 ? -5.344 10.019 -17.979 1.00 47.88 87 PHE A N 1
ATOM 638 C CA . PHE A 1 87 ? -4.015 10.349 -17.448 1.00 47.88 87 PHE A CA 1
ATOM 639 C C . PHE A 1 87 ? -3.276 9.132 -16.859 1.00 47.88 87 PHE A C 1
ATOM 641 O O . PHE A 1 87 ? -2.322 9.311 -16.106 1.00 47.88 87 PHE A O 1
ATOM 648 N N . GLY A 1 88 ? -3.708 7.909 -17.190 1.00 55.62 88 GLY A N 1
ATOM 649 C CA . GLY A 1 88 ? -3.221 6.686 -16.554 1.00 55.62 88 GLY A CA 1
ATOM 650 C C . GLY A 1 88 ? -3.863 6.448 -15.186 1.00 55.62 88 GLY A C 1
ATOM 651 O O . GLY A 1 88 ? -4.340 7.373 -14.526 1.00 55.62 88 GLY A O 1
ATOM 652 N N . VAL A 1 89 ? -3.913 5.182 -14.776 1.00 60.78 89 VAL A N 1
ATOM 653 C CA . VAL A 1 89 ? -4.438 4.782 -13.466 1.00 60.78 89 VAL A CA 1
ATOM 654 C C . VAL A 1 89 ? -3.615 5.453 -12.368 1.00 60.78 89 VAL A C 1
ATOM 656 O O . VAL A 1 89 ? -2.398 5.281 -12.314 1.00 60.78 89 VAL A O 1
ATOM 659 N N . ARG A 1 90 ? -4.268 6.212 -11.484 1.00 65.56 90 ARG A N 1
ATOM 660 C CA . ARG A 1 90 ? -3.599 6.871 -10.356 1.00 65.56 90 ARG A CA 1
ATOM 661 C C . ARG A 1 90 ? -3.559 5.928 -9.165 1.00 65.56 90 ARG A C 1
ATOM 663 O O . ARG A 1 90 ? -4.584 5.698 -8.535 1.00 65.56 90 ARG A O 1
ATOM 670 N N . SER A 1 91 ? -2.381 5.408 -8.844 1.00 71.31 91 SER A N 1
ATOM 671 C CA . SER A 1 91 ? -2.113 4.760 -7.559 1.00 71.31 91 SER A CA 1
ATOM 672 C C . SER A 1 91 ? -1.810 5.836 -6.510 1.00 71.31 91 SER A C 1
ATOM 674 O O . SER A 1 91 ? -0.771 6.496 -6.589 1.00 71.31 91 SER A O 1
ATOM 676 N N . ASP A 1 92 ? -2.714 6.033 -5.554 1.00 76.94 92 ASP A N 1
ATOM 677 C CA . ASP A 1 92 ? -2.545 6.988 -4.448 1.00 76.94 92 ASP A CA 1
ATOM 678 C C . ASP A 1 92 ? -1.934 6.329 -3.199 1.00 76.94 92 ASP A C 1
ATOM 680 O O . ASP A 1 92 ? -1.394 7.026 -2.340 1.00 76.94 92 ASP A O 1
ATOM 684 N N . VAL A 1 93 ? -1.981 4.996 -3.110 1.00 89.88 93 VAL A N 1
ATOM 685 C CA . VAL A 1 93 ? -1.458 4.216 -1.982 1.00 89.88 93 VAL A CA 1
ATOM 686 C C . VAL A 1 93 ? -0.375 3.262 -2.471 1.00 89.88 93 VAL A C 1
ATOM 688 O O . VAL A 1 93 ? -0.616 2.477 -3.385 1.00 89.88 93 VAL A O 1
ATOM 691 N N . PHE A 1 94 ? 0.785 3.297 -1.814 1.00 93.88 94 PHE A N 1
ATOM 692 C CA . PHE A 1 94 ? 1.856 2.309 -1.941 1.00 93.88 94 PHE A CA 1
ATOM 693 C C . PHE A 1 94 ? 2.249 1.803 -0.560 1.00 93.88 94 PHE A C 1
ATOM 695 O O . PHE A 1 94 ? 2.684 2.581 0.287 1.00 93.88 94 PHE A O 1
ATOM 702 N N . LEU A 1 95 ? 2.118 0.499 -0.350 1.00 96.38 95 LEU A N 1
ATOM 703 C CA . LEU A 1 95 ? 2.491 -0.185 0.879 1.00 96.38 95 LEU A CA 1
ATOM 704 C C . LEU A 1 95 ? 3.458 -1.312 0.537 1.00 96.38 95 LEU A C 1
ATOM 706 O O . LEU A 1 95 ? 3.061 -2.305 -0.071 1.00 96.38 95 LEU A O 1
ATOM 710 N N . ILE A 1 96 ? 4.715 -1.185 0.948 1.00 97.25 96 ILE A N 1
ATOM 711 C CA . ILE A 1 96 ? 5.626 -2.328 0.972 1.00 97.25 96 ILE A CA 1
ATOM 712 C C . ILE A 1 96 ? 5.257 -3.162 2.191 1.00 97.25 96 ILE A C 1
ATOM 714 O O . ILE A 1 96 ? 5.155 -2.631 3.300 1.00 97.25 96 ILE A O 1
ATOM 718 N N . TYR A 1 97 ? 5.061 -4.459 1.991 1.00 97.88 97 TYR A N 1
ATOM 719 C CA . TYR A 1 97 ? 4.877 -5.396 3.084 1.00 97.88 97 TYR A CA 1
ATOM 720 C C . TYR A 1 97 ? 6.041 -6.374 3.144 1.00 97.88 97 TYR A C 1
ATOM 722 O O . TYR A 1 97 ? 6.494 -6.867 2.113 1.00 97.88 97 TYR A O 1
ATOM 730 N N . THR A 1 98 ? 6.471 -6.694 4.360 1.00 97.38 98 THR A N 1
ATOM 731 C CA . THR A 1 98 ? 7.400 -7.790 4.633 1.00 97.38 98 THR A CA 1
ATOM 732 C C . THR A 1 98 ? 6.785 -8.686 5.690 1.00 97.38 98 THR A C 1
ATOM 734 O O . THR A 1 98 ? 6.487 -8.242 6.800 1.00 97.38 98 THR A O 1
ATOM 737 N N . PHE A 1 99 ? 6.589 -9.952 5.348 1.00 96.75 99 PHE A N 1
ATOM 738 C CA . PHE A 1 99 ? 6.090 -10.973 6.250 1.00 96.75 99 PHE A CA 1
ATOM 739 C C . PHE A 1 99 ? 7.217 -11.932 6.619 1.00 96.75 99 PHE A C 1
ATOM 741 O O . PHE A 1 99 ? 7.698 -12.699 5.784 1.00 96.75 99 PHE A O 1
ATOM 748 N N . LYS A 1 100 ? 7.628 -11.889 7.887 1.00 95.69 100 LYS A N 1
ATOM 749 C CA . LYS A 1 100 ? 8.564 -12.844 8.478 1.00 95.69 100 LYS A CA 1
ATOM 750 C C . LYS A 1 100 ? 7.768 -13.980 9.091 1.00 95.69 100 LYS A C 1
ATOM 752 O O . LYS A 1 100 ? 7.054 -13.785 10.076 1.00 95.69 100 LYS A O 1
ATOM 757 N N . HIS A 1 101 ? 7.894 -15.157 8.496 1.00 93.81 101 HIS A N 1
ATOM 758 C CA . HIS A 1 101 ? 7.242 -16.373 8.939 1.00 93.81 101 HIS A CA 1
ATOM 759 C C . HIS A 1 101 ? 8.232 -17.290 9.654 1.00 93.81 101 HIS A C 1
ATOM 761 O O . HIS A 1 101 ? 9.263 -17.675 9.095 1.00 93.81 101 HIS A O 1
ATOM 767 N N . TRP A 1 102 ? 7.880 -17.676 10.877 1.00 93.69 102 TRP A N 1
ATOM 768 C CA . TRP A 1 102 ? 8.620 -18.612 11.709 1.00 93.69 102 TRP A CA 1
ATOM 769 C C . TRP A 1 102 ? 7.792 -19.896 11.883 1.00 93.69 102 TRP A C 1
ATOM 771 O O . TRP A 1 102 ? 6.929 -19.957 12.760 1.00 93.69 102 TRP A O 1
ATOM 781 N N . PRO A 1 103 ? 8.018 -20.947 11.073 1.00 91.00 103 PRO A N 1
ATO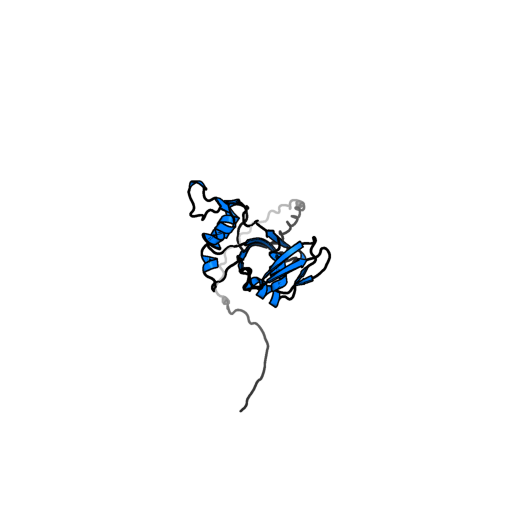M 782 C CA . PRO A 1 103 ? 7.175 -22.147 11.101 1.00 91.00 103 PRO A CA 1
ATOM 783 C C . PRO A 1 103 ? 7.167 -22.839 12.467 1.00 91.00 103 PRO A C 1
ATOM 785 O O . PRO A 1 103 ? 6.140 -23.344 12.910 1.00 91.00 103 PRO A O 1
ATOM 788 N N . THR A 1 104 ? 8.318 -22.839 13.144 1.00 92.25 104 THR A N 1
ATOM 789 C CA . THR A 1 104 ? 8.491 -23.459 14.465 1.00 92.25 104 THR A CA 1
ATOM 790 C C . THR A 1 104 ? 7.900 -22.617 15.598 1.00 92.25 104 THR A C 1
ATOM 792 O O . THR A 1 104 ? 7.533 -23.165 16.632 1.00 92.25 104 THR A O 1
ATOM 795 N N . PHE A 1 105 ? 7.794 -21.297 15.411 1.00 90.62 105 PHE A N 1
ATOM 796 C CA . PHE A 1 105 ? 7.305 -20.354 16.423 1.00 90.62 105 PHE A CA 1
ATOM 797 C C . PHE A 1 105 ? 6.311 -19.366 15.792 1.00 90.62 105 PHE A C 1
ATOM 799 O O . PHE A 1 105 ? 6.651 -18.199 15.597 1.00 90.62 105 PHE A O 1
ATOM 806 N N . PRO A 1 106 ? 5.092 -19.807 15.420 1.00 89.06 106 PRO A N 1
ATOM 807 C CA . PRO A 1 106 ? 4.145 -18.970 14.676 1.00 89.06 106 PRO A CA 1
ATOM 808 C C . PRO A 1 106 ? 3.732 -17.685 15.407 1.00 89.06 106 PRO A C 1
ATOM 810 O O . PRO A 1 106 ? 3.344 -16.707 14.774 1.00 89.06 106 PRO A O 1
ATOM 813 N N . ASP A 1 107 ? 3.833 -17.675 16.733 1.00 92.94 107 ASP A N 1
ATOM 814 C CA . ASP A 1 107 ? 3.646 -16.515 17.606 1.00 92.94 107 ASP A CA 1
ATOM 815 C C . ASP A 1 107 ? 4.684 -15.405 17.375 1.00 92.94 107 ASP A C 1
ATOM 817 O O . ASP A 1 107 ? 4.442 -14.251 17.722 1.00 92.94 107 ASP A O 1
ATOM 821 N N . ARG A 1 108 ? 5.817 -15.733 16.744 1.00 93.19 108 ARG A N 1
ATOM 822 C CA . ARG A 1 108 ? 6.868 -14.787 16.344 1.00 93.19 108 ARG A CA 1
ATOM 823 C C . ARG A 1 108 ? 6.712 -14.261 14.920 1.00 93.19 108 ARG A C 1
ATOM 825 O O . ARG A 1 108 ? 7.587 -13.535 14.451 1.00 93.19 108 ARG A O 1
ATOM 832 N N . ASN A 1 109 ? 5.644 -14.638 14.216 1.00 94.88 109 ASN A N 1
ATOM 833 C CA . ASN A 1 109 ? 5.380 -14.103 12.887 1.00 94.88 109 ASN A CA 1
ATOM 834 C C . ASN A 1 109 ? 5.225 -12.578 12.956 1.00 94.88 109 ASN A C 1
ATOM 836 O O . ASN A 1 109 ? 4.520 -12.055 13.818 1.00 94.88 109 ASN A O 1
ATOM 840 N N . GLN A 1 110 ? 5.843 -11.871 12.014 1.00 96.06 110 GLN A N 1
ATOM 841 C CA . GLN A 1 110 ? 5.813 -10.412 11.968 1.00 96.06 110 GLN A CA 1
ATOM 842 C C . G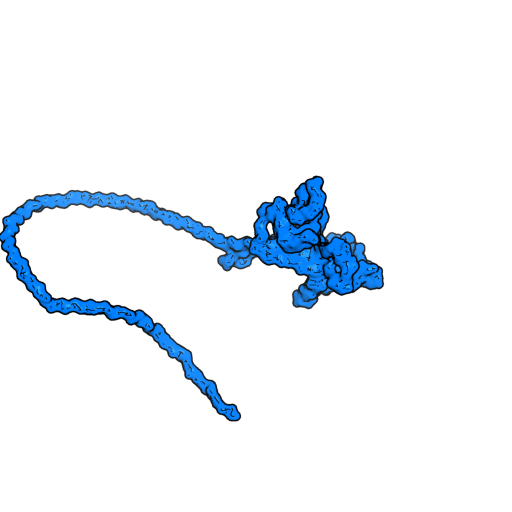LN A 1 110 ? 5.398 -9.938 10.579 1.00 96.06 110 GLN A C 1
ATOM 844 O O . GLN A 1 110 ? 6.006 -10.326 9.585 1.00 96.06 110 GLN A O 1
ATOM 849 N N . LEU A 1 111 ? 4.386 -9.070 10.523 1.00 96.75 111 LEU A N 1
ATOM 850 C CA . LEU A 1 111 ? 4.031 -8.308 9.329 1.00 96.75 111 LEU A CA 1
ATOM 851 C C . LEU A 1 111 ? 4.468 -6.857 9.528 1.00 96.75 111 LEU A C 1
ATOM 853 O O . LEU A 1 111 ? 3.980 -6.176 10.430 1.00 96.75 111 LEU A O 1
ATOM 857 N N . THR A 1 112 ? 5.367 -6.392 8.674 1.00 96.69 112 THR A N 1
ATOM 858 C CA . THR A 1 112 ? 5.786 -4.992 8.605 1.00 96.69 112 THR A CA 1
ATOM 859 C C . THR A 1 112 ? 5.142 -4.354 7.387 1.00 96.69 112 THR A C 1
ATOM 861 O O . THR A 1 112 ? 5.199 -4.929 6.303 1.00 96.69 112 THR A O 1
ATOM 864 N N . LEU A 1 113 ? 4.545 -3.175 7.562 1.00 97.12 113 LEU A N 1
ATOM 865 C CA . LEU A 1 113 ? 3.969 -2.369 6.488 1.00 97.12 113 LEU A CA 1
ATOM 866 C C . LEU A 1 113 ? 4.662 -1.007 6.459 1.00 97.12 113 LEU A C 1
ATOM 868 O O . LEU A 1 113 ? 4.745 -0.338 7.489 1.00 97.12 113 LEU A O 1
ATOM 872 N N . ILE A 1 114 ? 5.145 -0.602 5.288 1.00 96.31 114 ILE A N 1
ATOM 873 C CA . ILE A 1 114 ? 5.798 0.690 5.063 1.00 96.31 114 ILE A CA 1
ATOM 874 C C . ILE A 1 114 ? 5.040 1.421 3.962 1.00 96.31 114 ILE A C 1
ATOM 876 O O . ILE A 1 114 ? 5.012 0.973 2.816 1.00 96.31 114 ILE A O 1
ATOM 880 N N . SER A 1 115 ? 4.447 2.560 4.309 1.00 95.62 115 SER A N 1
ATOM 881 C CA . SER A 1 115 ? 3.794 3.439 3.340 1.00 95.62 115 SER A CA 1
ATOM 882 C C . SER A 1 115 ? 4.827 4.289 2.611 1.00 95.62 115 SER A C 1
ATOM 884 O O . SER A 1 115 ? 5.570 5.037 3.249 1.00 95.62 115 SER A O 1
ATOM 886 N N . LEU A 1 116 ? 4.835 4.232 1.281 1.00 95.25 116 LEU A N 1
ATOM 887 C CA . LEU A 1 116 ? 5.569 5.189 0.458 1.00 95.25 116 LEU A CA 1
ATOM 888 C C . LEU A 1 116 ? 4.643 6.360 0.098 1.00 95.25 116 LEU A C 1
ATOM 890 O O . LEU A 1 116 ? 3.546 6.127 -0.418 1.00 95.25 116 LEU A O 1
ATOM 894 N N . PRO A 1 117 ? 5.051 7.619 0.337 1.00 92.69 117 PRO A N 1
ATOM 895 C CA . PRO A 1 117 ? 4.298 8.771 -0.141 1.00 92.69 117 PRO A CA 1
ATOM 896 C C . PRO A 1 117 ? 4.155 8.722 -1.664 1.00 92.69 117 PRO A C 1
ATOM 898 O O . PRO A 1 117 ? 5.135 8.485 -2.363 1.00 92.69 117 PRO A O 1
ATOM 901 N N . ARG A 1 118 ? 2.958 9.002 -2.190 1.00 88.75 118 ARG A N 1
ATOM 902 C CA . ARG A 1 118 ? 2.658 8.951 -3.634 1.00 88.75 118 ARG A CA 1
ATOM 903 C C . ARG A 1 118 ? 3.652 9.728 -4.504 1.00 88.75 118 ARG A C 1
ATOM 905 O O . ARG A 1 118 ? 3.997 9.289 -5.597 1.00 88.75 118 ARG A O 1
ATOM 912 N N . ASP A 1 119 ? 4.071 10.891 -4.013 1.00 90.81 119 ASP A N 1
ATOM 913 C CA . ASP A 1 119 ? 4.951 11.813 -4.730 1.00 90.81 119 ASP A CA 1
ATOM 914 C C . ASP A 1 119 ? 6.425 11.670 -4.293 1.00 90.81 119 ASP A C 1
ATOM 916 O O . ASP A 1 119 ? 7.234 12.558 -4.555 1.00 90.81 119 ASP A O 1
ATOM 920 N N . LEU A 1 120 ? 6.789 10.566 -3.622 1.00 94.94 120 LEU A N 1
ATOM 921 C CA . LEU A 1 120 ? 8.178 10.263 -3.279 1.00 94.94 120 LEU A CA 1
ATOM 922 C C . LEU A 1 120 ? 9.007 10.140 -4.563 1.00 94.94 120 LEU A C 1
ATOM 924 O O . LEU A 1 120 ? 8.710 9.301 -5.410 1.00 94.94 120 LEU A O 1
ATOM 928 N N . TRP A 1 121 ? 10.032 10.982 -4.688 1.00 94.81 121 TRP A N 1
ATOM 929 C CA . TRP A 1 121 ? 10.918 11.033 -5.848 1.00 94.81 121 TRP A CA 1
ATOM 930 C C . TRP A 1 121 ? 12.017 9.974 -5.734 1.00 94.81 121 TRP A C 1
ATOM 932 O O . TRP A 1 121 ? 12.808 10.007 -4.790 1.00 94.81 121 TRP A O 1
ATOM 942 N N . VAL A 1 122 ? 12.047 9.034 -6.675 1.00 95.38 122 VAL A N 1
ATOM 943 C CA . VAL A 1 122 ? 12.912 7.846 -6.658 1.00 95.38 122 VAL A CA 1
ATOM 944 C C . VAL A 1 122 ? 13.396 7.499 -8.061 1.00 95.38 122 VAL A C 1
ATOM 946 O O . VAL A 1 122 ? 12.876 7.995 -9.062 1.00 95.38 122 VAL A O 1
ATOM 949 N N . LYS A 1 123 ? 14.346 6.569 -8.152 1.00 95.31 123 LYS A N 1
ATOM 950 C CA . LYS A 1 123 ? 14.705 5.943 -9.422 1.00 95.31 123 LYS A CA 1
ATOM 951 C C . LYS A 1 123 ? 13.572 5.020 -9.886 1.00 95.31 123 LYS A C 1
ATOM 953 O O . LYS A 1 123 ? 13.208 4.087 -9.184 1.00 95.31 123 LYS A O 1
ATOM 958 N N . VAL A 1 124 ? 13.053 5.222 -11.086 1.00 94.44 124 VAL A N 1
ATOM 959 C CA . VAL A 1 124 ? 12.077 4.359 -11.764 1.00 94.44 124 VAL A CA 1
ATOM 960 C C . VAL A 1 124 ? 12.738 3.816 -13.042 1.00 94.44 124 VAL A C 1
ATOM 962 O O . VAL A 1 124 ? 12.610 4.427 -14.102 1.00 94.44 124 VAL A O 1
ATOM 965 N N . PRO A 1 125 ? 13.478 2.689 -12.980 1.00 91.69 125 PRO A N 1
ATOM 966 C CA . PRO A 1 125 ? 14.312 2.218 -14.095 1.00 91.69 125 PRO A CA 1
ATOM 967 C C . PRO A 1 125 ? 13.559 1.980 -15.408 1.00 91.69 125 PRO A C 1
ATOM 969 O O . PRO A 1 125 ? 14.133 2.145 -16.479 1.00 91.69 125 PRO A O 1
ATOM 972 N N . CYS A 1 126 ? 12.276 1.625 -15.328 1.00 89.44 126 CYS A N 1
ATOM 973 C CA . CYS A 1 126 ? 11.426 1.412 -16.496 1.00 89.44 126 CYS A CA 1
ATOM 974 C C . CYS A 1 126 ? 10.929 2.718 -17.154 1.00 89.44 126 CYS A C 1
ATOM 976 O O . CYS A 1 126 ? 10.203 2.655 -18.147 1.00 89.44 126 CYS A O 1
ATOM 978 N N . SER A 1 127 ? 11.217 3.885 -16.559 1.00 89.19 127 SER A N 1
ATOM 979 C CA . SER A 1 127 ? 10.648 5.163 -16.987 1.00 89.19 127 SER A CA 1
ATOM 980 C C . SER A 1 127 ? 10.990 5.446 -18.453 1.00 89.19 127 SER A C 1
ATOM 982 O O . SER A 1 127 ? 12.168 5.437 -18.814 1.00 89.19 127 SER A O 1
ATOM 984 N N . PRO A 1 128 ? 9.987 5.723 -19.309 1.00 84.06 128 PRO A N 1
ATOM 985 C CA . PRO A 1 128 ? 10.207 6.060 -20.711 1.00 84.06 128 PRO A CA 1
ATOM 986 C C . PRO A 1 128 ? 10.578 7.538 -20.909 1.00 84.06 128 PRO A C 1
ATOM 988 O O . PRO A 1 128 ? 10.716 7.980 -22.050 1.00 84.06 128 PRO A O 1
ATOM 991 N N . LEU A 1 129 ? 10.628 8.324 -19.827 1.00 78.38 129 LEU A N 1
ATOM 992 C CA . LEU A 1 129 ? 10.807 9.768 -19.893 1.00 78.38 129 LEU A CA 1
ATOM 993 C C . LEU A 1 129 ? 12.251 10.180 -20.189 1.00 78.38 129 LEU A C 1
ATOM 995 O O . LEU A 1 129 ? 13.180 9.379 -20.126 1.00 78.38 129 LEU A O 1
ATOM 999 N N . ASP A 1 130 ? 12.369 11.462 -20.540 1.00 66.94 130 ASP A N 1
ATOM 1000 C CA . ASP A 1 130 ? 13.559 12.160 -21.017 1.00 66.94 130 ASP A CA 1
ATOM 1001 C C . ASP A 1 130 ? 14.868 11.673 -20.357 1.00 66.94 130 ASP A C 1
ATOM 1003 O O . ASP A 1 130 ? 14.930 11.597 -19.122 1.00 66.94 130 ASP A O 1
ATOM 1007 N N . PRO A 1 131 ? 15.925 11.368 -21.139 1.00 70.00 131 PRO A N 1
ATOM 1008 C CA . PRO A 1 131 ? 17.242 11.028 -20.603 1.00 70.00 131 PRO A CA 1
ATOM 1009 C C . PRO A 1 131 ? 17.785 12.034 -19.575 1.00 70.00 131 PRO A C 1
ATOM 1011 O O . PRO A 1 131 ? 18.583 11.629 -18.731 1.00 70.00 131 PRO A O 1
ATOM 1014 N N . GLU A 1 132 ? 17.338 13.294 -19.578 1.00 81.50 132 GLU A N 1
ATOM 1015 C CA . GLU A 1 132 ? 17.697 14.292 -18.559 1.00 81.50 132 GLU A CA 1
ATOM 1016 C C . GLU A 1 132 ? 17.256 13.922 -17.135 1.00 81.50 132 GLU A C 1
ATOM 1018 O O . GLU A 1 132 ? 17.926 14.285 -16.170 1.00 81.50 132 GLU A O 1
ATOM 1023 N N . LEU A 1 133 ? 16.148 13.192 -16.976 1.00 83.06 133 LEU A N 1
ATOM 1024 C CA . LEU A 1 133 ? 15.676 12.763 -15.654 1.00 83.06 133 LEU A CA 1
ATOM 1025 C C . LEU A 1 133 ? 16.416 11.524 -15.147 1.00 83.06 133 LEU A C 1
ATOM 1027 O O . LEU A 1 133 ? 16.203 11.105 -14.006 1.00 83.06 133 LEU A O 1
ATOM 1031 N N . GLU A 1 134 ? 17.262 10.925 -15.991 1.00 84.31 134 GLU A N 1
ATOM 1032 C CA . GLU A 1 134 ? 17.986 9.687 -15.721 1.00 84.31 134 GLU A CA 1
ATOM 1033 C C . GLU A 1 134 ? 17.054 8.609 -15.151 1.00 84.31 134 GLU A C 1
ATOM 1035 O O . GLU A 1 134 ? 17.414 7.888 -14.228 1.00 84.31 134 GLU A O 1
ATOM 1040 N N . GLY A 1 135 ? 15.817 8.516 -15.638 1.00 87.25 135 GLY A N 1
ATOM 1041 C CA . GLY A 1 135 ? 14.826 7.569 -15.129 1.00 87.25 135 GLY A CA 1
ATOM 1042 C C . GLY A 1 135 ? 14.418 7.782 -13.668 1.00 87.25 135 GLY A C 1
ATOM 1043 O O . GLY A 1 135 ? 14.041 6.813 -13.024 1.00 87.25 135 GLY A O 1
ATOM 1044 N N . ASN A 1 136 ? 14.511 8.990 -13.106 1.00 92.38 136 ASN A N 1
ATOM 1045 C CA . ASN A 1 136 ? 13.866 9.326 -11.833 1.00 92.38 136 ASN A CA 1
ATOM 1046 C C . ASN A 1 136 ? 12.445 9.858 -12.064 1.00 92.38 136 ASN A C 1
ATOM 1048 O O . ASN A 1 136 ? 12.218 10.632 -12.993 1.00 92.38 136 ASN A O 1
ATOM 1052 N N . ASP A 1 137 ? 11.505 9.462 -11.208 1.00 92.88 137 ASP A N 1
ATOM 1053 C CA . ASP A 1 137 ? 10.153 10.031 -11.135 1.00 92.88 137 ASP A CA 1
ATOM 1054 C C . ASP A 1 137 ? 9.543 9.782 -9.740 1.00 92.88 137 ASP A C 1
ATOM 1056 O O . ASP A 1 137 ? 10.176 9.236 -8.835 1.00 92.88 137 ASP A O 1
ATOM 1060 N N . ARG A 1 138 ? 8.289 10.176 -9.543 1.00 92.50 138 ARG A N 1
ATOM 1061 C CA . ARG A 1 138 ? 7.459 9.815 -8.396 1.00 92.50 138 ARG A CA 1
ATOM 1062 C C . ARG A 1 138 ? 7.131 8.322 -8.421 1.00 92.50 138 ARG A C 1
ATOM 1064 O O . ARG A 1 138 ? 6.883 7.760 -9.486 1.00 92.50 138 ARG A O 1
ATOM 1071 N N . VAL A 1 139 ? 7.030 7.689 -7.250 1.00 93.44 139 VAL A N 1
ATOM 1072 C CA . VAL A 1 139 ? 6.716 6.246 -7.128 1.00 93.44 139 VAL A CA 1
ATOM 1073 C C . VAL A 1 139 ? 5.460 5.819 -7.898 1.00 93.44 139 VAL A C 1
ATOM 1075 O O . VAL A 1 139 ? 5.424 4.724 -8.457 1.00 93.44 139 VAL A O 1
ATOM 1078 N N . ASN A 1 140 ? 4.439 6.678 -7.988 1.00 88.81 140 ASN A N 1
ATOM 1079 C CA . ASN A 1 140 ? 3.208 6.376 -8.722 1.00 88.81 140 ASN A CA 1
ATOM 1080 C C . ASN A 1 140 ? 3.389 6.266 -10.243 1.00 88.81 140 ASN A C 1
ATOM 1082 O O . ASN A 1 140 ? 2.582 5.614 -10.907 1.00 88.81 140 ASN A O 1
ATOM 1086 N N . ALA A 1 141 ? 4.452 6.847 -10.794 1.00 90.00 141 ALA A N 1
ATOM 1087 C CA . ALA A 1 141 ? 4.772 6.739 -12.207 1.00 90.00 141 ALA A CA 1
ATOM 1088 C C . ALA A 1 141 ? 5.149 5.298 -12.590 1.00 90.00 141 ALA A C 1
ATOM 1090 O O . ALA A 1 141 ? 4.813 4.852 -13.684 1.00 90.00 141 ALA A O 1
ATOM 1091 N N . ALA A 1 142 ? 5.748 4.528 -11.671 1.00 92.25 142 ALA A N 1
ATOM 1092 C CA . ALA A 1 142 ? 6.122 3.135 -11.918 1.00 92.25 142 ALA A CA 1
ATOM 1093 C C . ALA A 1 142 ? 4.915 2.275 -12.334 1.00 92.25 142 ALA A C 1
ATOM 1095 O O . ALA A 1 142 ? 4.978 1.541 -13.324 1.00 92.25 142 ALA A O 1
ATOM 1096 N N . 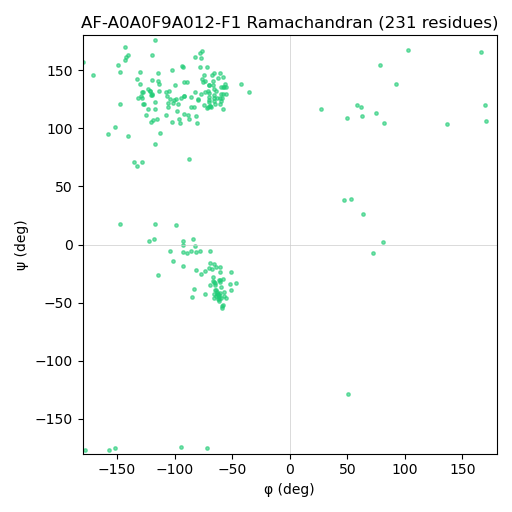TRP A 1 143 ? 3.781 2.430 -11.638 1.00 90.56 143 TRP A N 1
ATOM 1097 C CA . TRP A 1 143 ? 2.539 1.743 -12.000 1.00 90.56 143 TRP A CA 1
ATOM 1098 C C . TRP A 1 143 ? 2.040 2.162 -13.388 1.00 90.56 143 TRP A C 1
ATOM 1100 O O . TRP A 1 143 ? 1.646 1.315 -14.190 1.00 90.56 143 TRP A O 1
ATOM 1110 N N . ALA A 1 144 ? 2.102 3.460 -13.695 1.00 85.75 144 ALA A N 1
ATOM 1111 C CA . ALA A 1 144 ? 1.665 3.996 -14.980 1.00 85.75 144 ALA A CA 1
ATOM 1112 C C . ALA A 1 144 ? 2.532 3.521 -16.161 1.00 85.75 144 ALA A C 1
ATOM 1114 O O . ALA A 1 144 ? 2.011 3.362 -17.264 1.00 85.75 144 ALA A O 1
ATOM 1115 N N . TYR A 1 145 ? 3.829 3.287 -15.945 1.00 88.94 145 TYR A N 1
ATOM 1116 C CA . TYR A 1 145 ? 4.763 2.896 -17.004 1.00 88.94 145 TYR A CA 1
ATOM 1117 C C . TYR A 1 145 ? 4.789 1.400 -17.287 1.00 88.94 145 TYR A C 1
ATOM 1119 O O . TYR A 1 145 ? 4.772 1.003 -18.450 1.00 88.94 145 TYR A O 1
ATOM 1127 N N . GLY A 1 146 ? 4.828 0.569 -16.248 1.00 88.75 146 GLY A N 1
ATOM 1128 C CA . GLY A 1 146 ? 5.020 -0.873 -16.420 1.00 88.75 146 GLY A CA 1
ATOM 1129 C C . GLY A 1 146 ? 4.311 -1.725 -15.380 1.00 88.75 146 GLY A C 1
ATOM 1130 O O . GLY A 1 146 ? 4.657 -2.894 -15.231 1.00 88.75 146 GLY A O 1
ATOM 1131 N N . GLN A 1 147 ? 3.331 -1.157 -14.669 1.00 90.50 147 GLN A N 1
ATOM 1132 C CA . GLN A 1 147 ? 2.513 -1.858 -13.678 1.00 90.50 147 GLN A CA 1
ATOM 1133 C C . GLN A 1 147 ? 3.386 -2.630 -12.672 1.00 90.50 147 GLN A C 1
ATOM 1135 O O . GLN A 1 147 ? 4.305 -2.059 -12.089 1.00 90.50 147 GLN A O 1
ATOM 1140 N N . PHE A 1 148 ? 3.107 -3.916 -12.455 1.00 94.19 148 PHE A N 1
ATOM 1141 C CA . PHE A 1 148 ? 3.793 -4.743 -11.466 1.00 94.19 148 PHE A CA 1
ATOM 1142 C C . PHE A 1 148 ? 5.300 -4.857 -11.702 1.00 94.19 148 PHE A C 1
ATOM 1144 O O . PHE A 1 148 ? 6.060 -4.679 -10.753 1.00 94.19 148 PHE A O 1
ATOM 1151 N N . ASP A 1 149 ? 5.734 -5.108 -12.938 1.00 95.56 149 ASP A N 1
ATOM 1152 C CA . ASP A 1 149 ? 7.154 -5.322 -13.236 1.00 95.56 149 ASP A CA 1
ATOM 1153 C C . ASP A 1 149 ? 7.965 -4.057 -12.946 1.00 95.56 149 ASP A C 1
ATOM 1155 O O . ASP A 1 149 ? 8.971 -4.099 -12.244 1.00 95.56 149 ASP A O 1
ATOM 1159 N N . CYS A 1 150 ? 7.459 -2.896 -13.366 1.00 94.62 150 CYS A N 1
ATOM 1160 C CA . CYS A 1 150 ? 8.143 -1.642 -13.079 1.00 94.62 150 CYS A CA 1
ATOM 1161 C C . CYS A 1 150 ? 8.104 -1.246 -11.597 1.00 94.62 150 CYS A C 1
ATOM 1163 O O . CYS A 1 150 ? 9.063 -0.673 -11.081 1.00 94.62 150 CYS A O 1
ATOM 1165 N N . VAL A 1 151 ? 7.008 -1.537 -10.892 1.00 95.44 151 VAL A N 1
ATOM 1166 C CA . VAL A 1 151 ? 6.930 -1.303 -9.443 1.00 95.44 151 VAL A CA 1
ATOM 1167 C C . VAL A 1 151 ? 7.956 -2.157 -8.707 1.00 95.44 151 VAL A C 1
ATOM 1169 O O . VAL A 1 151 ? 8.621 -1.649 -7.805 1.00 95.44 151 VAL A O 1
ATOM 1172 N N . LYS A 1 152 ? 8.127 -3.417 -9.116 1.00 97.00 152 LYS A N 1
ATOM 1173 C CA . LYS A 1 152 ? 9.193 -4.276 -8.607 1.00 97.00 152 LYS A CA 1
ATOM 1174 C C . LYS A 1 152 ? 10.565 -3.652 -8.868 1.00 97.00 152 LYS A C 1
ATOM 1176 O O . LYS A 1 152 ? 11.290 -3.422 -7.904 1.00 97.00 152 LYS A O 1
ATOM 1181 N N . ASP A 1 153 ? 10.883 -3.310 -10.114 1.00 95.88 153 ASP A N 1
ATOM 1182 C CA . ASP A 1 153 ? 12.187 -2.733 -10.475 1.00 95.88 153 ASP A CA 1
ATOM 1183 C C . ASP A 1 153 ? 12.488 -1.445 -9.697 1.00 95.88 153 ASP A C 1
ATOM 1185 O O . ASP A 1 153 ? 13.604 -1.234 -9.225 1.00 95.88 153 ASP A O 1
ATOM 1189 N N . MET A 1 154 ? 11.481 -0.584 -9.526 1.00 96.31 154 MET A N 1
ATOM 1190 C CA . MET A 1 154 ? 11.588 0.634 -8.725 1.00 96.31 154 MET A CA 1
ATOM 1191 C C . MET A 1 154 ? 11.895 0.313 -7.260 1.00 96.31 154 MET A C 1
ATOM 1193 O O . MET A 1 154 ? 12.804 0.911 -6.686 1.00 96.31 154 MET A O 1
ATOM 1197 N N . VAL A 1 155 ? 11.189 -0.635 -6.638 1.00 97.06 155 VAL A N 1
ATOM 1198 C CA . VAL A 1 155 ? 11.433 -0.956 -5.224 1.00 97.06 155 VAL A CA 1
ATOM 1199 C C . VA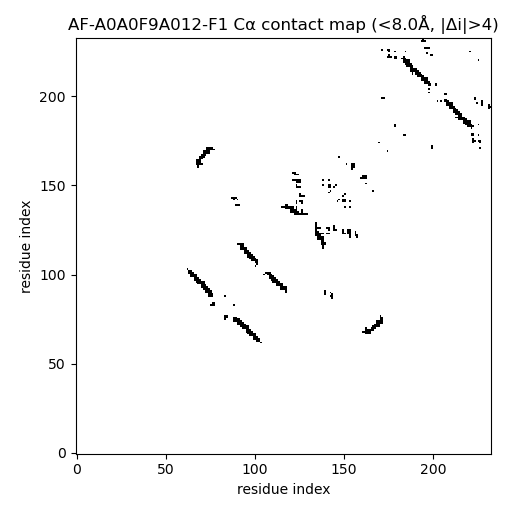L A 1 155 ? 12.824 -1.556 -5.024 1.00 97.06 155 VAL A C 1
ATOM 1201 O O . VAL A 1 155 ? 13.557 -1.112 -4.135 1.00 97.06 155 VAL A O 1
ATOM 1204 N N . GLU A 1 156 ? 13.211 -2.513 -5.869 1.00 97.12 156 GLU A N 1
ATOM 1205 C CA . GLU A 1 156 ? 14.512 -3.186 -5.770 1.00 97.12 156 GLU A CA 1
ATOM 1206 C C . GLU A 1 156 ? 15.679 -2.212 -6.030 1.00 97.12 156 GLU A C 1
ATOM 1208 O O . GLU A 1 156 ? 16.716 -2.309 -5.377 1.00 97.12 156 GLU A O 1
ATOM 1213 N N . ALA A 1 157 ? 15.499 -1.210 -6.900 1.00 96.00 157 ALA A N 1
ATOM 1214 C CA . ALA A 1 157 ? 16.530 -0.214 -7.203 1.00 96.00 157 ALA A CA 1
ATOM 1215 C C . ALA A 1 157 ? 16.770 0.833 -6.097 1.00 96.00 157 ALA A C 1
ATOM 1217 O O . ALA A 1 157 ? 17.836 1.450 -6.087 1.00 96.00 157 ALA A O 1
ATOM 1218 N N . ASN A 1 158 ? 15.806 1.077 -5.199 1.00 97.06 158 ASN A N 1
ATOM 1219 C CA . ASN A 1 158 ? 15.887 2.194 -4.241 1.00 97.06 158 ASN A CA 1
ATOM 1220 C C . ASN A 1 158 ? 15.994 1.774 -2.774 1.00 97.06 158 ASN A C 1
ATOM 1222 O O . ASN A 1 158 ? 16.505 2.554 -1.972 1.00 97.06 158 ASN A O 1
ATOM 1226 N N . PHE A 1 159 ? 15.489 0.595 -2.399 1.00 95.94 159 PHE A N 1
ATOM 1227 C CA . PHE A 1 159 ? 15.272 0.265 -0.983 1.00 95.94 159 PHE A CA 1
ATOM 1228 C C . PHE A 1 159 ? 16.075 -0.933 -0.471 1.00 95.94 159 PHE A C 1
ATOM 1230 O O . PHE A 1 159 ? 15.894 -1.302 0.685 1.00 95.94 159 PHE A O 1
ATOM 1237 N N . ASP A 1 160 ? 16.956 -1.520 -1.291 1.00 94.88 160 ASP A N 1
ATOM 1238 C CA . ASP A 1 160 ? 17.727 -2.730 -0.941 1.00 94.88 160 ASP A CA 1
ATOM 1239 C C . ASP A 1 160 ? 16.821 -3.886 -0.471 1.00 94.88 160 ASP A C 1
ATOM 1241 O O . ASP A 1 160 ? 17.096 -4.620 0.477 1.00 94.88 160 ASP A O 1
ATOM 1245 N N . LEU A 1 161 ? 15.671 -4.014 -1.134 1.00 95.50 161 LEU A N 1
ATOM 1246 C CA . LEU A 1 161 ? 14.693 -5.070 -0.906 1.00 95.50 161 LEU A CA 1
ATOM 1247 C C . LEU A 1 161 ? 14.619 -5.948 -2.146 1.00 95.50 161 LEU A C 1
ATOM 1249 O O . LEU A 1 161 ? 14.749 -5.461 -3.261 1.00 95.50 161 LEU A O 1
ATOM 1253 N N . THR A 1 162 ? 14.357 -7.239 -1.960 1.00 96.19 162 THR A N 1
ATOM 1254 C CA . THR A 1 162 ? 14.014 -8.148 -3.060 1.00 96.19 162 THR A CA 1
ATOM 1255 C C . THR A 1 162 ? 12.527 -8.458 -3.002 1.00 96.19 162 THR A C 1
ATOM 1257 O O . THR A 1 162 ? 12.040 -8.989 -2.002 1.00 96.19 162 THR A O 1
ATOM 1260 N N . ILE A 1 163 ? 11.799 -8.164 -4.077 1.00 97.25 163 ILE A N 1
ATOM 1261 C CA . ILE A 1 163 ? 10.385 -8.513 -4.197 1.00 97.25 163 ILE A CA 1
ATOM 1262 C C . ILE A 1 163 ? 10.288 -9.982 -4.606 1.00 97.25 163 ILE A C 1
ATOM 1264 O O . ILE A 1 163 ? 10.530 -10.345 -5.762 1.00 97.25 163 ILE A O 1
ATOM 1268 N N . ASN A 1 164 ? 9.937 -10.833 -3.647 1.00 97.31 164 ASN A N 1
ATOM 1269 C CA . ASN A 1 164 ? 9.841 -12.287 -3.803 1.00 97.31 164 ASN A CA 1
ATOM 1270 C C . ASN A 1 164 ? 8.441 -12.843 -3.476 1.00 97.31 164 ASN A C 1
ATOM 1272 O O . ASN A 1 164 ? 8.238 -14.057 -3.516 1.00 97.31 164 ASN A O 1
ATOM 1276 N N . ALA A 1 165 ? 7.482 -11.971 -3.160 1.00 96.62 165 ALA A N 1
ATOM 1277 C CA . ALA A 1 165 ? 6.106 -12.321 -2.839 1.00 96.62 165 ALA A CA 1
ATOM 1278 C C . ALA A 1 165 ? 5.109 -11.673 -3.821 1.00 96.62 165 ALA A C 1
ATOM 1280 O O . ALA A 1 165 ? 5.463 -10.725 -4.529 1.00 96.62 165 ALA A O 1
ATOM 1281 N N . PRO A 1 166 ? 3.854 -12.161 -3.885 1.00 95.75 166 PRO A N 1
ATOM 1282 C CA . PRO A 1 166 ? 2.839 -11.594 -4.765 1.00 95.75 166 PRO A CA 1
ATOM 1283 C C . PRO A 1 166 ? 2.594 -10.105 -4.503 1.00 95.75 166 PRO A C 1
ATOM 1285 O O . PRO A 1 166 ? 2.444 -9.669 -3.362 1.00 95.75 166 PRO A O 1
ATOM 1288 N N . MET A 1 167 ? 2.499 -9.324 -5.571 1.00 96.81 167 MET A N 1
ATOM 1289 C CA . MET A 1 167 ? 2.039 -7.941 -5.496 1.00 96.81 167 MET A CA 1
ATOM 1290 C C . MET A 1 167 ? 0.533 -7.878 -5.740 1.00 96.81 167 MET A C 1
ATOM 1292 O O . MET A 1 167 ? -0.029 -8.730 -6.430 1.00 96.81 167 MET A O 1
ATOM 1296 N N . ALA A 1 168 ? -0.118 -6.862 -5.181 1.00 94.12 168 ALA A N 1
ATOM 1297 C CA . ALA A 1 168 ? -1.550 -6.649 -5.334 1.00 94.12 168 ALA A CA 1
ATOM 1298 C C . ALA A 1 168 ? -1.845 -5.194 -5.691 1.00 94.12 168 ALA A C 1
ATOM 1300 O O . ALA A 1 168 ? -1.224 -4.274 -5.163 1.00 94.12 168 ALA A O 1
ATOM 1301 N N . PHE A 1 169 ? -2.830 -5.000 -6.560 1.00 91.31 169 PHE A N 1
ATOM 1302 C CA . PHE A 1 169 ? -3.428 -3.703 -6.841 1.00 91.31 169 PHE A CA 1
ATOM 1303 C C . PHE A 1 169 ? -4.930 -3.807 -6.580 1.00 91.31 169 PHE A C 1
ATOM 1305 O O . PHE A 1 169 ? -5.561 -4.772 -7.013 1.00 91.31 169 PHE A O 1
ATOM 1312 N N . THR A 1 170 ? -5.495 -2.829 -5.880 1.00 88.56 170 THR A N 1
ATOM 1313 C CA . THR A 1 170 ? -6.939 -2.710 -5.667 1.00 88.56 170 THR A CA 1
ATOM 1314 C C . THR A 1 170 ? -7.411 -1.307 -6.003 1.00 88.56 170 THR A C 1
ATOM 1316 O O . THR A 1 170 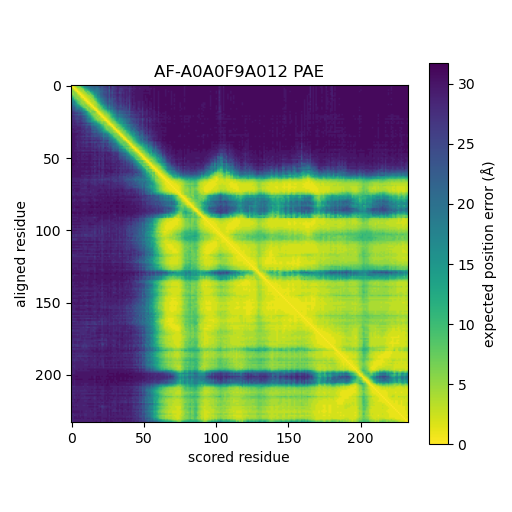? -6.702 -0.322 -5.796 1.00 88.56 170 THR A O 1
ATOM 1319 N N . ASP A 1 171 ? -8.640 -1.216 -6.484 1.00 85.62 171 ASP A N 1
ATOM 1320 C CA . ASP A 1 171 ? -9.375 0.032 -6.588 1.00 85.62 171 ASP A CA 1
ATOM 1321 C C . ASP A 1 171 ? -10.278 0.249 -5.363 1.00 85.62 171 ASP A C 1
ATOM 1323 O O . ASP A 1 171 ? -10.224 -0.496 -4.371 1.00 85.62 171 ASP A O 1
ATOM 1327 N N . PHE A 1 172 ? -11.089 1.306 -5.416 1.00 84.94 172 PHE A N 1
ATOM 1328 C CA . PHE A 1 172 ? -12.052 1.626 -4.367 1.00 84.94 172 PHE A CA 1
ATOM 1329 C C . PHE A 1 172 ? -13.146 0.559 -4.234 1.00 84.94 172 PHE A C 1
ATOM 1331 O O . PHE A 1 172 ? -13.552 0.265 -3.108 1.00 84.94 172 PHE A O 1
ATOM 1338 N N . ASP A 1 173 ? -13.575 -0.066 -5.335 1.00 84.81 173 ASP A N 1
ATOM 1339 C CA . ASP A 1 173 ? -14.525 -1.186 -5.332 1.00 84.81 173 ASP A CA 1
ATOM 1340 C C . ASP A 1 173 ? -13.977 -2.338 -4.502 1.00 84.81 173 ASP A C 1
ATOM 1342 O O . ASP A 1 173 ? -14.640 -2.828 -3.584 1.00 84.81 173 ASP A O 1
ATOM 1346 N N . GLY A 1 174 ? -12.747 -2.754 -4.813 1.00 88.25 174 GLY A N 1
ATOM 1347 C CA . GLY A 1 174 ? -12.072 -3.858 -4.154 1.00 88.25 174 GLY A CA 1
ATOM 1348 C C . GLY A 1 174 ? -11.863 -3.576 -2.671 1.00 88.25 174 GLY A C 1
ATOM 1349 O O . GLY A 1 174 ? -12.178 -4.428 -1.838 1.00 88.25 174 GLY A O 1
ATOM 1350 N N . PHE A 1 175 ? -11.435 -2.360 -2.317 1.00 90.00 175 PHE A N 1
ATOM 1351 C CA . PHE A 1 175 ? -11.293 -1.951 -0.918 1.00 90.00 175 PHE A CA 1
ATOM 1352 C C . PHE A 1 175 ? -12.618 -2.075 -0.155 1.00 90.00 175 PHE A C 1
ATOM 1354 O O . PHE A 1 175 ? -12.690 -2.721 0.893 1.00 90.00 175 PHE A O 1
ATOM 1361 N N . MET A 1 176 ? -13.688 -1.491 -0.690 1.00 87.88 176 MET A N 1
ATOM 1362 C CA . MET A 1 176 ? -14.999 -1.542 -0.052 1.00 87.88 176 MET A CA 1
ATOM 1363 C C . MET A 1 176 ? -15.544 -2.963 0.034 1.00 87.88 176 MET A C 1
ATOM 1365 O O . MET A 1 176 ? -16.142 -3.322 1.046 1.00 87.88 176 MET A O 1
ATOM 1369 N N . TRP A 1 177 ? -15.341 -3.777 -1.002 1.00 90.69 177 TRP A N 1
ATOM 1370 C CA . TRP A 1 177 ? -15.746 -5.177 -1.001 1.00 90.69 177 TRP A CA 1
ATOM 1371 C C . TRP A 1 177 ? -15.051 -5.953 0.121 1.00 90.69 177 TRP A C 1
ATOM 1373 O O . TRP A 1 177 ? -15.704 -6.712 0.842 1.00 90.69 177 TRP A O 1
ATOM 1383 N N . VAL A 1 178 ? -13.754 -5.707 0.336 1.00 91.88 178 VAL A N 1
ATOM 1384 C CA . VAL A 1 178 ? -13.001 -6.288 1.455 1.00 91.88 178 VAL A CA 1
ATOM 1385 C C . VAL A 1 178 ? -13.595 -5.852 2.796 1.00 91.88 178 VAL A C 1
ATOM 1387 O O . VAL A 1 178 ? -13.887 -6.713 3.626 1.00 91.88 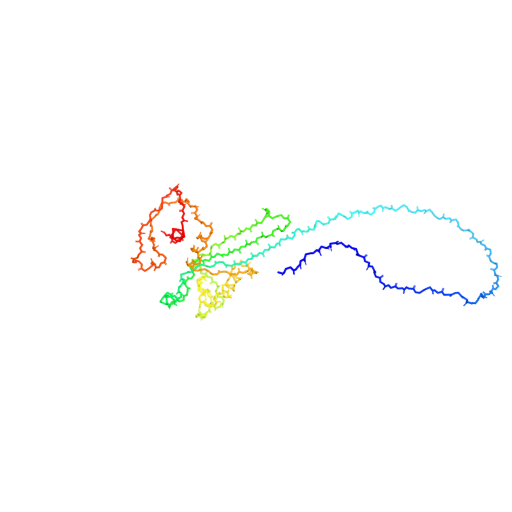178 VAL A O 1
ATOM 1390 N N . VAL A 1 179 ? -13.852 -4.557 3.005 1.00 92.12 179 VAL A N 1
ATOM 1391 C CA . VAL A 1 179 ? -14.471 -4.059 4.252 1.00 92.12 179 VAL A CA 1
ATOM 1392 C C . VAL A 1 179 ? -15.867 -4.655 4.454 1.00 92.12 179 VAL A C 1
ATOM 1394 O O . VAL A 1 179 ? -16.192 -5.135 5.537 1.00 92.12 179 VAL A O 1
ATOM 1397 N N . ALA A 1 180 ? -16.686 -4.715 3.404 1.00 90.94 180 ALA A N 1
ATOM 1398 C CA . ALA A 1 180 ? -18.023 -5.303 3.460 1.00 90.94 180 ALA A CA 1
ATOM 1399 C C . ALA A 1 180 ? -17.979 -6.785 3.857 1.00 90.94 180 ALA A C 1
ATOM 1401 O O . ALA A 1 180 ? -18.897 -7.281 4.514 1.00 90.94 180 ALA A O 1
ATOM 1402 N N . ARG A 1 181 ? -16.914 -7.497 3.468 1.00 94.88 181 ARG A N 1
ATOM 1403 C CA . ARG A 1 181 ? -16.745 -8.920 3.759 1.00 94.88 181 ARG A CA 1
ATOM 1404 C C . ARG A 1 181 ? -16.166 -9.193 5.144 1.00 94.88 181 ARG A C 1
ATOM 1406 O O . ARG A 1 181 ? -16.576 -10.171 5.768 1.00 94.88 181 ARG A O 1
ATOM 1413 N N . LEU A 1 182 ? -15.219 -8.373 5.594 1.00 93.25 182 LEU A N 1
ATOM 1414 C CA . LEU A 1 182 ? -14.562 -8.515 6.897 1.00 93.25 182 LEU A CA 1
ATOM 1415 C C . LEU A 1 182 ? -15.396 -7.936 8.047 1.00 93.25 182 LEU A C 1
ATOM 1417 O O . LEU A 1 182 ? -15.237 -8.366 9.187 1.00 93.25 182 LEU A O 1
ATOM 1421 N N . GLY A 1 183 ? -16.314 -7.020 7.742 1.00 90.88 183 GLY A N 1
ATOM 1422 C CA . GLY A 1 183 ? -17.108 -6.290 8.722 1.00 90.88 183 GLY A CA 1
ATOM 1423 C C . GLY A 1 183 ? -16.601 -4.862 8.917 1.00 90.88 183 GLY A C 1
ATOM 1424 O O . GLY A 1 183 ? -15.522 -4.491 8.458 1.00 90.88 183 GLY A O 1
ATOM 1425 N N . ALA A 1 184 ? -17.421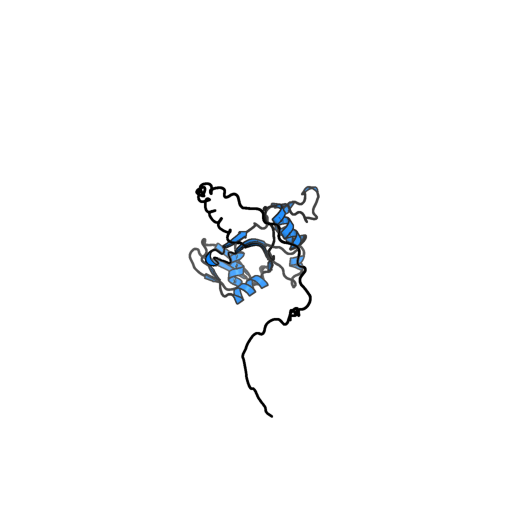 -4.050 9.585 1.00 89.81 184 ALA A N 1
ATOM 1426 C CA . ALA A 1 184 ? -17.106 -2.649 9.840 1.00 89.81 184 ALA A CA 1
ATOM 1427 C C . ALA A 1 184 ? -15.786 -2.490 10.615 1.00 89.81 184 ALA A C 1
ATOM 1429 O O . ALA A 1 184 ? -15.466 -3.289 11.498 1.00 89.81 184 ALA A O 1
ATOM 1430 N N . VAL A 1 185 ? -15.036 -1.437 10.291 1.00 93.75 185 VAL A N 1
ATOM 1431 C CA . VAL A 1 185 ? -13.749 -1.122 10.916 1.00 93.75 185 VAL A CA 1
ATOM 1432 C C . VAL A 1 185 ? -13.970 -0.138 12.058 1.00 93.75 185 VAL A C 1
ATOM 1434 O O . VAL A 1 185 ? -14.544 0.931 11.864 1.00 93.75 185 VAL A O 1
ATOM 1437 N N . THR A 1 186 ? -13.491 -0.479 13.251 1.00 96.50 186 THR A N 1
ATOM 1438 C CA . THR A 1 186 ? -13.568 0.407 14.418 1.00 96.50 186 THR A CA 1
ATOM 1439 C C . THR A 1 186 ? -12.375 1.359 14.440 1.00 96.50 186 THR A C 1
ATOM 1441 O O . THR A 1 186 ? -11.235 0.908 14.554 1.00 96.50 186 THR A O 1
ATOM 1444 N N . ILE A 1 187 ? -12.623 2.667 14.357 1.00 95.56 187 ILE A N 1
ATOM 1445 C CA . ILE A 1 187 ? -11.582 3.704 14.309 1.00 95.56 187 ILE A CA 1
ATOM 1446 C C . ILE A 1 187 ? -11.872 4.801 15.335 1.00 95.56 187 ILE A C 1
ATOM 1448 O O . ILE A 1 187 ? -13.005 5.258 15.461 1.00 95.56 187 ILE A O 1
ATOM 1452 N N . THR A 1 188 ? -10.825 5.259 16.024 1.00 97.31 188 THR A N 1
ATOM 1453 C CA . THR A 1 188 ? -10.853 6.445 16.891 1.00 97.31 188 THR A CA 1
ATOM 1454 C C . THR A 1 188 ? -9.861 7.474 16.341 1.00 97.31 188 THR A C 1
ATOM 1456 O O . THR A 1 188 ? -8.653 7.247 16.451 1.00 97.31 188 THR A O 1
ATOM 1459 N N . PRO A 1 189 ? -10.321 8.580 15.728 1.00 95.50 189 PRO A N 1
ATOM 1460 C CA . PRO A 1 189 ? -9.446 9.632 15.226 1.00 95.50 189 PRO A CA 1
ATOM 1461 C C . PRO A 1 189 ? -8.652 10.274 16.367 1.00 95.50 189 PRO A C 1
ATOM 1463 O O . PRO A 1 189 ? -9.172 10.476 17.468 1.00 95.50 189 PRO A O 1
ATOM 1466 N N . ASN A 1 190 ? -7.396 10.625 16.097 1.00 95.56 190 ASN A N 1
ATOM 1467 C CA . ASN A 1 190 ? -6.537 11.323 17.057 1.00 95.56 190 ASN A CA 1
ATOM 1468 C C . ASN A 1 190 ? -6.637 12.852 16.967 1.00 95.56 190 ASN A C 1
ATOM 1470 O O . ASN A 1 190 ? -6.036 13.536 17.782 1.00 95.56 190 ASN A O 1
ATOM 1474 N N . GLN A 1 191 ? -7.347 13.375 15.968 1.00 95.44 191 GLN A N 1
ATOM 1475 C CA . GLN A 1 191 ? -7.576 14.797 15.745 1.00 95.44 191 GLN A CA 1
ATOM 1476 C C . GLN A 1 191 ? -8.955 14.986 15.119 1.00 95.44 191 GLN A C 1
ATOM 1478 O O . GLN A 1 191 ? -9.429 14.127 14.370 1.00 95.44 191 GLN A O 1
ATOM 1483 N N . THR A 1 192 ? -9.588 16.120 15.423 1.00 96.56 192 THR A N 1
ATOM 1484 C CA . THR A 1 192 ? -10.862 16.489 14.804 1.00 96.56 192 THR A CA 1
ATOM 1485 C C . THR A 1 192 ? -10.607 17.071 13.420 1.00 96.56 192 THR A C 1
ATOM 1487 O O . THR A 1 192 ? -9.872 18.050 13.302 1.00 96.56 192 THR A O 1
ATOM 1490 N N . TYR A 1 193 ? -11.240 16.521 12.386 1.00 94.75 193 TYR A N 1
ATOM 1491 C CA . TYR A 1 193 ? -11.142 17.050 11.024 1.00 94.75 193 TYR A CA 1
ATOM 1492 C C . TYR A 1 193 ? -12.473 16.939 10.280 1.00 94.75 193 TYR A C 1
ATOM 1494 O O . TYR A 1 193 ? -13.358 16.174 10.664 1.00 94.75 193 TYR A O 1
ATOM 1502 N N . THR A 1 194 ? -12.641 17.755 9.240 1.00 93.81 194 THR A N 1
ATOM 1503 C CA . THR A 1 194 ? -13.832 17.753 8.382 1.00 93.81 194 THR A CA 1
ATOM 1504 C C . THR A 1 194 ? -13.401 17.652 6.936 1.00 93.81 194 THR A C 1
ATOM 1506 O O . THR A 1 194 ? -12.624 18.487 6.483 1.00 93.81 194 THR A O 1
ATOM 1509 N N . ASP A 1 195 ? -13.937 16.671 6.219 1.00 90.19 195 ASP A N 1
ATOM 1510 C CA . ASP A 1 195 ? -13.661 16.490 4.795 1.00 90.19 195 ASP A CA 1
ATOM 1511 C C . ASP A 1 195 ? -14.929 16.071 4.039 1.00 90.19 195 ASP A C 1
ATOM 1513 O O . ASP A 1 195 ? -15.942 15.675 4.629 1.00 90.19 195 ASP A O 1
ATOM 1517 N N . TRP A 1 196 ? -14.898 16.203 2.720 1.00 86.00 196 TRP A N 1
ATOM 1518 C CA . TRP A 1 196 ? -15.961 15.772 1.831 1.00 86.00 196 TRP A CA 1
ATOM 1519 C C . TRP A 1 196 ? -16.009 14.245 1.743 1.00 86.00 196 TRP A C 1
ATOM 1521 O O . TRP A 1 196 ? -15.094 13.603 1.230 1.00 86.00 196 TRP A O 1
ATOM 1531 N N . CYS A 1 197 ? -17.122 13.657 2.175 1.00 85.31 197 CYS A N 1
ATOM 1532 C CA . CYS A 1 197 ? -17.402 12.241 1.983 1.00 85.31 197 CYS A CA 1
ATOM 1533 C C . CYS A 1 197 ? -18.402 12.069 0.835 1.00 85.31 197 CYS A C 1
ATOM 1535 O O . CYS A 1 197 ? -19.593 12.362 0.967 1.00 85.31 197 CYS A O 1
ATOM 1537 N N . GLY A 1 198 ? -17.894 11.622 -0.313 1.00 76.38 198 GLY A N 1
ATOM 1538 C CA . GLY A 1 198 ? -18.704 11.243 -1.470 1.00 76.38 198 GLY A CA 1
ATOM 1539 C C . GLY A 1 198 ? -19.338 9.863 -1.310 1.00 76.38 198 GLY A C 1
ATOM 1540 O O . GLY A 1 198 ? -18.922 9.061 -0.471 1.00 76.38 198 GLY A O 1
ATOM 1541 N N . ASN A 1 199 ? -20.330 9.558 -2.146 1.00 68.44 199 ASN A N 1
ATOM 1542 C CA . ASN A 1 199 ? -20.675 8.164 -2.404 1.00 68.44 199 ASN A CA 1
ATOM 1543 C C . ASN A 1 199 ? -19.645 7.540 -3.362 1.00 68.44 199 ASN A C 1
ATOM 1545 O O . ASN A 1 199 ? -18.929 8.227 -4.087 1.00 68.44 199 ASN A O 1
ATOM 1549 N N . TYR A 1 200 ? -19.585 6.215 -3.367 1.00 58.00 200 TYR A N 1
ATOM 1550 C CA . TYR A 1 200 ? -18.685 5.397 -4.181 1.00 58.00 200 TYR A CA 1
ATOM 1551 C C . TYR A 1 200 ? -18.593 5.787 -5.681 1.00 58.00 200 TYR A C 1
ATOM 1553 O O . TYR A 1 200 ? -17.524 5.722 -6.290 1.00 58.00 200 TYR A O 1
ATOM 1561 N N . HIS A 1 201 ? -19.688 6.272 -6.272 1.00 56.78 201 HIS A N 1
ATOM 1562 C CA . HIS A 1 201 ? -19.726 6.750 -7.656 1.00 56.78 201 HIS A CA 1
ATOM 1563 C C . HIS A 1 201 ? -19.479 8.263 -7.799 1.00 56.78 201 HIS A C 1
ATOM 1565 O O . HIS A 1 201 ? -19.454 8.761 -8.918 1.00 56.78 201 HIS A O 1
ATOM 1571 N N . GLY A 1 202 ? -19.267 9.006 -6.724 1.00 48.50 202 GLY A N 1
ATOM 1572 C CA . GLY A 1 202 ? -19.288 10.464 -6.707 1.00 48.50 202 GLY A CA 1
ATOM 1573 C C . GLY A 1 202 ? -18.086 11.059 -5.988 1.00 48.50 202 GLY A C 1
ATOM 1574 O O . GLY A 1 202 ? -18.225 11.712 -4.958 1.00 48.50 202 GLY A O 1
ATOM 1575 N N . THR A 1 203 ? -16.896 10.892 -6.566 1.00 47.44 203 THR A N 1
ATOM 1576 C CA . THR A 1 203 ? -15.826 11.901 -6.450 1.00 47.44 203 THR A CA 1
ATOM 1577 C C . THR A 1 203 ? -15.978 13.011 -7.496 1.00 47.44 203 THR A C 1
ATOM 1579 O O . THR A 1 203 ? -15.142 13.905 -7.567 1.00 47.44 203 THR A O 1
ATOM 1582 N N . ASP A 1 204 ? -17.059 12.993 -8.283 1.00 51.41 204 ASP A N 1
ATOM 1583 C CA . ASP A 1 204 ? -17.431 14.065 -9.212 1.00 51.41 204 ASP A CA 1
ATOM 1584 C C . ASP A 1 204 ? -17.894 15.351 -8.496 1.00 51.41 204 ASP A C 1
ATOM 1586 O O . ASP A 1 204 ? -18.125 16.366 -9.148 1.00 51.41 204 ASP A O 1
ATOM 1590 N N . GLY A 1 205 ? -18.013 15.314 -7.162 1.00 51.94 205 GLY A N 1
ATOM 1591 C CA . GLY A 1 205 ? -18.449 16.434 -6.329 1.00 51.94 205 GLY A CA 1
ATOM 1592 C C . GLY A 1 205 ? -19.967 16.624 -6.274 1.00 51.94 205 GLY A C 1
ATOM 1593 O O . GLY A 1 205 ? -20.424 17.548 -5.607 1.00 51.94 205 GLY A O 1
ATOM 1594 N N . ASN A 1 206 ? -20.757 15.759 -6.920 1.00 54.56 206 ASN A N 1
ATOM 1595 C CA . ASN A 1 206 ? -22.205 15.958 -7.059 1.00 54.56 206 ASN A CA 1
ATOM 1596 C C . ASN A 1 206 ? -23.055 15.118 -6.099 1.00 54.56 206 ASN A C 1
ATOM 1598 O O . ASN A 1 206 ? -24.241 15.402 -5.927 1.00 54.56 206 ASN A O 1
ATOM 1602 N N . SER A 1 207 ? -22.481 14.103 -5.450 1.00 67.06 207 SER A N 1
ATOM 1603 C CA . SER A 1 207 ? -23.199 13.272 -4.480 1.00 67.06 207 SER A CA 1
ATOM 1604 C C . SER A 1 207 ? -22.329 12.920 -3.278 1.00 67.06 207 SER A C 1
ATOM 1606 O O . SER A 1 207 ? -21.583 11.941 -3.289 1.00 67.06 207 SER A O 1
ATOM 1608 N N . GLY A 1 208 ? -22.442 13.734 -2.232 1.00 78.00 208 GLY A N 1
ATOM 1609 C CA . GLY A 1 208 ? -21.723 13.590 -0.972 1.00 78.00 208 GLY A CA 1
ATOM 1610 C C . GLY A 1 208 ? -22.123 14.666 0.032 1.00 78.00 208 GLY A C 1
ATOM 1611 O O . GLY A 1 208 ? -23.002 15.491 -0.233 1.00 78.00 208 GLY A O 1
ATOM 1612 N N . SER A 1 209 ? -21.472 14.652 1.186 1.00 85.12 209 SER A N 1
ATOM 1613 C CA . SER A 1 209 ? -21.607 15.688 2.208 1.00 85.12 209 SER A CA 1
ATOM 1614 C C . SER A 1 209 ? -20.308 15.836 2.985 1.00 85.12 209 SER A C 1
ATOM 1616 O O . SER A 1 209 ? -19.550 14.877 3.125 1.00 85.12 209 SER A O 1
ATOM 1618 N N . PHE A 1 210 ? -20.074 17.018 3.550 1.00 89.12 210 PHE A N 1
ATOM 1619 C CA . PHE A 1 210 ? -19.017 17.178 4.543 1.00 89.12 210 PHE A CA 1
ATOM 1620 C C . PHE A 1 210 ? -19.329 16.340 5.782 1.00 89.12 210 PHE A C 1
ATOM 1622 O O . PHE A 1 210 ? -20.444 16.387 6.306 1.00 89.12 210 PHE A O 1
ATOM 1629 N N . VAL A 1 211 ? -18.337 15.583 6.239 1.00 91.69 211 VAL A N 1
ATOM 1630 C CA . VAL A 1 211 ? -18.402 14.773 7.454 1.00 91.69 211 VAL A CA 1
ATOM 1631 C C . VAL A 1 211 ? -17.298 15.235 8.390 1.00 91.69 211 VAL A C 1
ATOM 1633 O O . VAL A 1 211 ? -16.149 15.383 7.976 1.00 91.69 211 VAL A O 1
ATOM 1636 N N . THR A 1 212 ? -17.654 15.460 9.652 1.00 95.38 212 THR A N 1
ATOM 1637 C CA . THR A 1 212 ? -16.703 15.776 10.719 1.00 95.38 212 THR A CA 1
ATOM 1638 C C . THR A 1 212 ? -16.440 14.528 11.549 1.00 95.38 212 THR A C 1
ATOM 1640 O O . THR A 1 212 ? -17.370 13.943 12.107 1.00 95.38 212 THR A O 1
ATOM 1643 N N . TRP A 1 213 ? -15.171 14.152 11.659 1.00 95.50 213 TRP A N 1
ATOM 1644 C CA . TRP A 1 213 ? -14.700 13.099 12.552 1.00 95.50 213 TRP A CA 1
ATOM 1645 C C . TRP A 1 213 ? -14.086 13.756 13.777 1.00 95.50 213 TRP A C 1
ATOM 1647 O O . TRP A 1 213 ? -13.163 14.556 13.641 1.00 95.50 213 TRP A O 1
ATOM 1657 N N . TYR A 1 214 ? -14.605 13.454 14.963 1.00 97.31 214 TYR A N 1
ATOM 1658 C CA . TYR A 1 214 ? -14.150 14.065 16.205 1.00 97.31 214 TYR A CA 1
ATOM 1659 C C . TYR A 1 214 ? -13.044 13.240 16.859 1.00 97.31 214 TYR A C 1
ATOM 1661 O O . TYR A 1 214 ? -13.102 12.010 16.917 1.00 97.31 214 TYR A O 1
ATOM 1669 N N . GLU A 1 215 ? -12.055 13.942 17.402 1.00 97.88 215 GLU A N 1
ATOM 1670 C CA . GLU A 1 215 ? -10.994 13.354 18.214 1.00 97.88 215 GLU A CA 1
ATOM 1671 C C . GLU A 1 215 ? -11.569 12.559 19.394 1.00 97.88 215 GLU A C 1
ATOM 1673 O O . GLU A 1 215 ? -12.494 13.003 20.078 1.00 97.88 215 GLU A O 1
ATOM 1678 N N . GLY A 1 216 ? -11.019 11.367 19.633 1.00 97.44 216 GLY A N 1
ATOM 1679 C CA . GLY A 1 216 ? -11.389 10.521 20.770 1.00 97.44 216 GLY A CA 1
ATOM 1680 C C . GLY A 1 216 ? -12.766 9.855 20.664 1.00 97.44 216 GLY A C 1
ATOM 1681 O O . GLY A 1 216 ? -13.077 8.990 21.483 1.00 97.44 216 GLY A O 1
ATOM 1682 N N . GLN A 1 217 ? -13.581 10.194 19.659 1.00 97.81 217 GLN A N 1
ATOM 1683 C CA . GLN A 1 217 ? -14.829 9.489 19.375 1.00 97.81 217 GLN A CA 1
ATOM 1684 C C . GLN A 1 217 ? -14.552 8.229 18.554 1.00 97.81 217 GLN A C 1
ATOM 1686 O O . GLN A 1 217 ? -13.850 8.266 17.549 1.00 97.81 217 GLN A O 1
ATOM 1691 N N . THR A 1 218 ? -15.115 7.100 18.979 1.00 97.69 218 THR A N 1
ATOM 1692 C CA . THR A 1 218 ? -14.979 5.833 18.256 1.00 97.69 218 THR A CA 1
ATOM 1693 C C . THR A 1 218 ? -16.123 5.657 17.267 1.00 97.69 218 THR A C 1
ATOM 1695 O O . THR A 1 218 ? -17.295 5.707 17.642 1.00 97.69 218 THR A O 1
ATOM 1698 N N . TYR A 1 219 ? -15.776 5.381 16.016 1.00 95.88 219 TYR A N 1
ATOM 1699 C CA . TYR A 1 219 ? -16.706 5.118 14.926 1.00 95.88 219 TYR A CA 1
ATOM 1700 C C . TYR A 1 219 ? -16.582 3.667 14.472 1.00 95.88 219 TYR A C 1
ATOM 1702 O O . TYR A 1 219 ? -15.478 3.148 14.329 1.00 95.88 219 TYR A O 1
ATOM 1710 N N . SER A 1 220 ? -17.721 3.027 14.209 1.00 96.44 220 SER A N 1
ATOM 1711 C CA . SER A 1 220 ? -17.781 1.766 13.468 1.00 96.44 220 SER A CA 1
ATOM 1712 C C . SER A 1 220 ? -18.067 2.102 12.009 1.00 96.44 220 SER A C 1
ATOM 1714 O O . SER A 1 220 ? -19.173 2.527 11.675 1.00 96.44 220 SER A O 1
ATOM 1716 N N . MET A 1 221 ? -17.047 2.006 11.163 1.00 93.44 221 MET A N 1
ATOM 1717 C CA . MET A 1 221 ? -17.080 2.479 9.783 1.00 93.44 221 MET A CA 1
ATOM 1718 C C . MET A 1 221 ? -17.389 1.332 8.824 1.00 93.44 221 MET A C 1
ATOM 1720 O O . MET A 1 221 ? -16.650 0.348 8.757 1.00 93.44 221 MET A O 1
ATOM 1724 N N . GLY A 1 222 ? -18.480 1.466 8.071 1.00 92.75 222 GLY A N 1
ATOM 1725 C CA . GLY A 1 222 ? -18.779 0.594 6.945 1.00 92.75 222 GLY A CA 1
ATOM 1726 C C . GLY A 1 222 ? -17.856 0.867 5.751 1.00 92.75 222 GLY A C 1
ATOM 1727 O O . GLY A 1 222 ? -16.926 1.673 5.839 1.00 92.75 222 GLY A O 1
ATOM 1728 N N . PRO A 1 223 ? -18.094 0.202 4.609 1.00 91.25 223 PRO A N 1
ATOM 1729 C CA . PRO A 1 223 ? -17.236 0.330 3.433 1.00 91.25 223 PRO A CA 1
ATOM 1730 C C . PRO A 1 223 ? -17.045 1.773 2.951 1.00 91.25 223 PRO A C 1
ATOM 1732 O O . PRO A 1 223 ? -15.916 2.187 2.690 1.00 91.25 223 PRO A O 1
ATOM 1735 N N . ASN A 1 224 ? -18.130 2.551 2.866 1.00 87.88 224 ASN A N 1
ATOM 1736 C CA . ASN A 1 224 ? -18.072 3.926 2.370 1.00 87.88 224 ASN A CA 1
ATOM 1737 C C . ASN A 1 224 ? -17.423 4.865 3.395 1.00 87.88 224 ASN A C 1
ATOM 1739 O O . ASN A 1 224 ? -16.578 5.677 3.031 1.00 87.88 224 ASN A O 1
ATOM 1743 N N . GLU A 1 225 ? -17.767 4.735 4.678 1.00 90.12 225 GLU A N 1
ATOM 1744 C CA . GLU A 1 225 ? -17.181 5.545 5.749 1.00 90.12 225 GLU A CA 1
ATOM 1745 C C . GLU A 1 225 ? -15.675 5.296 5.882 1.00 90.12 225 GLU A C 1
ATOM 1747 O O . GLU A 1 225 ? -14.910 6.251 5.994 1.00 90.12 225 GLU A O 1
ATOM 1752 N N . ALA A 1 226 ? -15.234 4.036 5.797 1.00 92.38 226 ALA A N 1
ATOM 1753 C CA . ALA A 1 226 ? -13.817 3.682 5.848 1.00 92.38 226 ALA A CA 1
ATOM 1754 C C . ALA A 1 226 ? -13.050 4.234 4.635 1.00 92.38 226 ALA A C 1
ATOM 1756 O O . ALA A 1 226 ? -11.929 4.731 4.776 1.00 92.38 226 ALA A O 1
ATOM 1757 N N . LEU A 1 227 ? -13.657 4.194 3.443 1.00 89.06 227 LEU A N 1
ATOM 1758 C CA . LEU A 1 227 ? -13.067 4.787 2.244 1.00 89.06 227 LEU A CA 1
ATOM 1759 C C .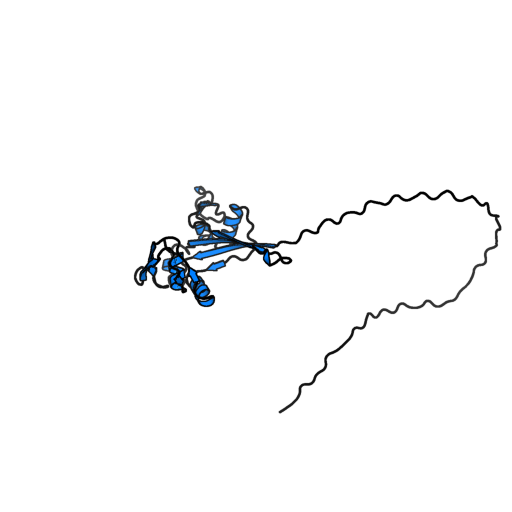 LEU A 1 227 ? -12.968 6.316 2.364 1.00 89.06 227 LEU A C 1
ATOM 1761 O O . LEU A 1 227 ? -11.938 6.887 2.017 1.00 89.06 227 LEU A O 1
ATOM 1765 N N . CYS A 1 228 ? -14.002 6.984 2.883 1.00 88.75 228 CYS A N 1
ATOM 1766 C CA . CYS A 1 228 ? -13.954 8.423 3.150 1.00 88.75 228 CYS A CA 1
ATOM 1767 C C . CYS A 1 228 ? -12.867 8.770 4.171 1.00 88.75 228 CYS A C 1
ATOM 1769 O O . CYS A 1 228 ? -12.069 9.672 3.934 1.00 88.75 228 CYS A O 1
ATOM 1771 N N . TYR A 1 229 ? -12.796 8.030 5.278 1.00 91.31 229 TYR A N 1
ATOM 1772 C CA . TYR A 1 229 ? -11.830 8.280 6.343 1.00 91.31 229 TYR A CA 1
ATOM 1773 C C . TYR A 1 229 ? -10.379 8.144 5.864 1.00 91.31 229 TYR A C 1
ATOM 1775 O O . TYR A 1 229 ? -9.545 8.999 6.141 1.00 91.31 229 TYR A O 1
ATOM 1783 N N . THR A 1 230 ? -10.067 7.091 5.104 1.00 89.50 230 THR A N 1
ATOM 1784 C CA . THR A 1 230 ? -8.701 6.839 4.598 1.00 89.50 230 THR A CA 1
ATOM 1785 C C . THR A 1 230 ? -8.235 7.840 3.543 1.00 89.50 230 THR A C 1
ATOM 1787 O O . THR A 1 230 ? -7.040 7.925 3.262 1.00 89.50 230 THR A O 1
ATOM 1790 N N . ARG A 1 231 ? -9.163 8.603 2.962 1.00 85.62 231 ARG A N 1
ATOM 1791 C CA . ARG A 1 231 ? -8.884 9.638 1.959 1.00 85.62 231 ARG A CA 1
ATOM 1792 C C . ARG A 1 231 ? -8.955 11.056 2.520 1.00 85.62 231 ARG A C 1
ATOM 1794 O O . ARG A 1 231 ? -8.614 11.980 1.781 1.00 85.62 231 ARG A O 1
ATOM 1801 N N . GLY A 1 232 ? -9.368 11.191 3.781 1.00 84.81 232 GLY A N 1
ATOM 1802 C CA . GLY A 1 232 ? -9.436 12.447 4.513 1.00 84.81 232 GLY A CA 1
ATOM 1803 C C . GLY A 1 232 ? -8.087 13.165 4.550 1.00 84.81 232 GLY A C 1
ATOM 1804 O O . GLY A 1 232 ? -7.057 12.509 4.734 1.00 84.81 232 GLY A O 1
ATOM 1805 N N . ARG A 1 233 ? -8.079 14.487 4.360 1.00 77.69 233 ARG A N 1
ATOM 1806 C CA . ARG A 1 233 ? -6.861 15.319 4.388 1.00 77.69 233 ARG A CA 1
ATOM 1807 C C . ARG A 1 233 ? -6.916 16.451 5.401 1.00 77.69 233 ARG A C 1
ATOM 1809 O O . ARG A 1 233 ? -8.011 17.013 5.616 1.00 77.69 233 ARG A O 1
#

Sequence (233 aa):
MSKSIFLAVAVILLVACSSVPFPDPEEPAFIGPLQTAIASETLPAPTATVTPSATVTPTETPIPVFEYTGVIMGGDFDVNRPERNRFGVRSDVFLIYTFKHWPTFPDRNQLTLISLPRDLWVKVPCSPLDPELEGNDRVNAAWAYGQFDCVKDMVEANFDLTINAPMAFTDFDGFMWVVARLGAVTITPNQTYTDWCGNYHGTDGNSGSFVTWYEGQTYSMGPNEALCYTRGR